Protein AF-A0A364MRF8-F1 (afdb_monomer_lite)

Secondary structure (DSSP, 8-state):
----------------------EEEEEEE-TTSBEEEEEE--TT---TTSSTT--GGGT--EESSSSSS--TT-BSS-GGGSS----TT-PPEEE-TT-EEEEEE--TTTTTSGGGGTT-TTPPGGG-EEEEEEESS--TT-BHHHHHT--TTS-STTSS-EEEEEEES--SS-B---SS--HHHHHHHHHS--PPTT-TT----B-EEEEEEPPTTPPTTSEEEEEEEEE--B---STTS-TT-B--EEEEEEEEEE-SS--TT--PPPPTT-----B--TTTTT---S---TTHHHHSTTSS---------------

Sequence (319 aa):
MRYQARATLLALTANWANAHSWVEQLTNIASNGSYVAGFGYPRGFVDKTAGSSFDQEANKWLLPPDADFIRKADLLCHPSQRVASQAGSFPRLQTSPDSVIAMRYAENGHVTLPGGGNGLVGKPEKGGTVFVFGTKQPLPNETLLNVLHWTSDGKGGNQGGRLLAAQNFDDDRCYQLRTDITALGEARRLQTPNPKPGQPGSEHELLCETNVRLPDDVTVGQTYTLYWVWQWPTAPQQEPGPVNGKDEYYTSCIDVDVVPDLPLDQSGPLLKDQDPMTRAVPDFESRTALTVDPLALSSQAGFGRPTETTSQPSAFTNP

Structure (mmCIF, N/CA/C/O backbone):
data_AF-A0A364MRF8-F1
#
_entry.id   AF-A0A364MRF8-F1
#
loop_
_atom_site.group_PDB
_atom_site.id
_atom_site.type_symbol
_atom_site.label_atom_id
_atom_site.label_alt_id
_atom_site.label_comp_id
_atom_site.label_asym_id
_atom_site.label_entity_id
_atom_site.label_seq_id
_atom_site.pdbx_PDB_ins_code
_atom_site.Cartn_x
_atom_site.Cartn_y
_atom_site.Cartn_z
_atom_site.occupancy
_atom_site.B_iso_or_equiv
_atom_site.auth_seq_id
_atom_site.auth_comp_id
_atom_site.auth_asym_id
_atom_site.auth_atom_id
_atom_site.pdbx_PDB_model_num
ATOM 1 N N . MET A 1 1 ? 64.952 0.397 7.670 1.00 36.19 1 MET A N 1
ATOM 2 C CA . MET A 1 1 ? 63.628 1.050 7.589 1.00 36.19 1 MET A CA 1
ATOM 3 C C . MET A 1 1 ? 62.919 0.526 6.350 1.00 36.19 1 MET A C 1
ATOM 5 O O . MET A 1 1 ? 63.388 0.787 5.252 1.00 36.19 1 MET A O 1
ATOM 9 N N . ARG A 1 2 ? 61.873 -0.290 6.502 1.00 34.03 2 ARG A N 1
ATOM 10 C CA . ARG A 1 2 ? 61.015 -0.726 5.391 1.00 34.03 2 ARG A CA 1
ATOM 11 C C . ARG A 1 2 ? 59.584 -0.392 5.792 1.00 34.03 2 ARG A C 1
ATOM 13 O O . ARG A 1 2 ? 59.024 -1.056 6.656 1.00 34.03 2 ARG A O 1
ATOM 20 N N . TYR A 1 3 ? 59.055 0.691 5.234 1.00 37.81 3 TYR A N 1
ATOM 21 C CA . TYR A 1 3 ? 57.670 1.099 5.429 1.00 37.81 3 TYR A CA 1
ATOM 22 C C . TYR A 1 3 ? 56.778 0.125 4.654 1.00 37.81 3 TYR A C 1
ATOM 24 O O . TYR A 1 3 ? 56.805 0.101 3.427 1.00 37.81 3 TYR A O 1
ATOM 32 N N . GLN A 1 4 ? 56.030 -0.717 5.366 1.00 39.91 4 GLN A N 1
ATOM 33 C CA . GLN A 1 4 ? 54.930 -1.466 4.769 1.00 39.91 4 GLN A CA 1
ATOM 34 C C . GLN A 1 4 ? 53.730 -0.525 4.660 1.00 39.91 4 GLN A C 1
ATOM 36 O O . GLN A 1 4 ? 53.110 -0.181 5.665 1.00 39.91 4 GLN A O 1
ATOM 41 N N . ALA A 1 5 ? 53.419 -0.094 3.439 1.00 43.88 5 ALA A N 1
ATOM 42 C CA . ALA A 1 5 ? 52.163 0.572 3.140 1.00 43.88 5 ALA A CA 1
ATOM 43 C C . ALA A 1 5 ? 51.028 -0.450 3.311 1.00 43.88 5 ALA A C 1
ATOM 45 O O . ALA A 1 5 ? 50.874 -1.368 2.506 1.00 43.88 5 ALA A O 1
ATOM 46 N N . ARG A 1 6 ? 50.259 -0.323 4.396 1.00 43.22 6 ARG A N 1
ATOM 47 C CA . ARG A 1 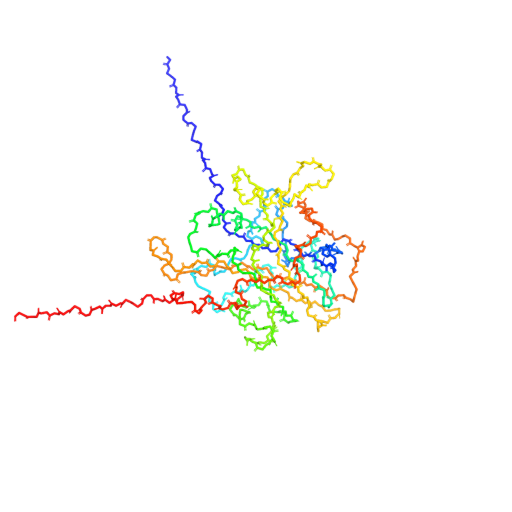6 ? 48.990 -1.035 4.550 1.00 43.22 6 ARG A CA 1
ATOM 48 C C . ARG A 1 6 ? 47.975 -0.351 3.640 1.00 43.22 6 ARG A C 1
ATOM 50 O O . ARG A 1 6 ? 47.500 0.734 3.956 1.00 43.22 6 ARG A O 1
ATOM 57 N N . ALA A 1 7 ? 47.685 -0.965 2.498 1.00 44.88 7 ALA A N 1
ATOM 58 C CA . ALA A 1 7 ? 46.542 -0.589 1.682 1.00 44.88 7 ALA A CA 1
ATOM 59 C C . ALA A 1 7 ? 45.269 -1.025 2.420 1.00 44.88 7 ALA A C 1
ATOM 61 O O . ALA A 1 7 ? 44.962 -2.214 2.501 1.00 44.88 7 ALA A O 1
ATOM 62 N N . THR A 1 8 ? 44.561 -0.068 3.014 1.00 45.09 8 THR A N 1
ATOM 63 C CA . THR A 1 8 ? 43.226 -0.293 3.567 1.00 45.09 8 THR A CA 1
ATOM 64 C C . THR A 1 8 ? 42.260 -0.397 2.392 1.00 45.09 8 THR A C 1
ATOM 66 O O . THR A 1 8 ? 41.965 0.601 1.739 1.00 45.09 8 THR A O 1
ATOM 69 N N . LEU A 1 9 ? 41.806 -1.612 2.084 1.00 41.69 9 LEU A N 1
ATOM 70 C CA . LEU A 1 9 ? 40.741 -1.841 1.114 1.00 41.69 9 LEU A CA 1
ATOM 71 C C . LEU A 1 9 ? 39.436 -1.314 1.729 1.00 41.69 9 LEU A C 1
ATOM 73 O O . LEU A 1 9 ? 38.822 -1.978 2.562 1.00 41.69 9 LEU A O 1
ATOM 77 N N . LEU A 1 10 ? 39.053 -0.088 1.373 1.00 39.34 10 LEU A N 1
ATOM 78 C CA . LEU A 1 10 ? 37.734 0.450 1.684 1.00 39.34 10 LEU A CA 1
ATOM 79 C C . LEU A 1 10 ? 36.726 -0.328 0.826 1.00 39.34 10 LEU A C 1
ATOM 81 O O . LEU A 1 10 ? 36.565 -0.054 -0.362 1.00 39.34 10 LEU A O 1
ATOM 85 N N . ALA A 1 11 ? 36.091 -1.347 1.404 1.00 36.66 11 ALA A N 1
ATOM 86 C CA . ALA A 1 11 ? 34.926 -1.969 0.798 1.00 36.66 11 ALA A CA 1
ATOM 87 C C . ALA A 1 11 ? 33.789 -0.940 0.835 1.00 36.66 11 ALA A C 1
ATOM 89 O O . ALA A 1 11 ? 33.128 -0.768 1.856 1.00 36.66 11 ALA A O 1
ATOM 90 N N . LEU A 1 12 ? 33.603 -0.213 -0.268 1.00 35.91 12 LEU A N 1
ATOM 91 C CA . LEU A 1 12 ? 32.383 0.539 -0.534 1.00 35.91 12 LEU A CA 1
ATOM 92 C C . LEU A 1 12 ? 31.256 -0.486 -0.676 1.00 35.91 12 LEU A C 1
ATOM 94 O O . LEU A 1 12 ? 30.981 -0.983 -1.767 1.00 35.91 12 LEU A O 1
ATOM 98 N N . THR A 1 13 ? 30.620 -0.844 0.435 1.00 33.97 13 THR A N 1
ATOM 99 C CA . THR A 1 13 ? 29.289 -1.438 0.391 1.00 33.97 13 THR A CA 1
ATOM 100 C C . THR A 1 13 ? 28.367 -0.330 -0.096 1.00 33.97 13 THR A C 1
ATOM 102 O O . THR A 1 13 ? 27.866 0.467 0.697 1.00 33.97 13 THR A O 1
ATOM 105 N N . ALA A 1 14 ? 28.200 -0.210 -1.414 1.00 36.19 14 ALA A N 1
ATOM 106 C CA . ALA A 1 14 ? 27.034 0.476 -1.937 1.00 36.19 14 ALA A CA 1
ATOM 107 C C . ALA A 1 14 ? 25.835 -0.185 -1.248 1.00 36.19 14 ALA A C 1
ATOM 109 O O . ALA A 1 14 ? 25.694 -1.404 -1.298 1.00 36.19 14 ALA A O 1
ATOM 110 N N . ASN A 1 15 ? 25.033 0.579 -0.513 1.00 34.84 15 ASN A N 1
ATOM 111 C CA . ASN A 1 15 ? 23.723 0.106 -0.094 1.00 34.84 15 ASN A CA 1
ATOM 112 C C . ASN A 1 15 ? 22.878 0.091 -1.363 1.00 34.84 15 ASN A C 1
ATOM 114 O O . ASN A 1 15 ? 22.212 1.070 -1.691 1.00 34.84 15 ASN A O 1
ATOM 118 N N . TRP A 1 16 ? 23.010 -0.996 -2.124 1.00 38.97 16 TRP A N 1
ATOM 119 C CA . TRP A 1 16 ? 22.172 -1.286 -3.274 1.00 38.97 16 TRP A CA 1
ATOM 120 C C . TRP A 1 16 ? 20.737 -1.234 -2.765 1.00 38.97 16 TRP A C 1
ATOM 122 O O . TRP A 1 16 ? 20.380 -1.993 -1.860 1.00 38.97 16 TRP A O 1
ATOM 132 N N . ALA A 1 17 ? 19.933 -0.311 -3.290 1.00 43.94 17 ALA A N 1
ATOM 133 C CA . ALA A 1 17 ? 18.507 -0.323 -3.027 1.00 43.94 17 ALA A CA 1
ATOM 134 C C . ALA A 1 17 ? 17.974 -1.631 -3.622 1.00 43.94 17 ALA A C 1
ATOM 136 O O . ALA A 1 17 ? 17.805 -1.756 -4.834 1.00 43.94 17 ALA A O 1
ATOM 137 N N . ASN A 1 18 ? 17.819 -2.658 -2.786 1.00 57.34 18 ASN A N 1
ATOM 138 C CA . ASN A 1 18 ? 17.043 -3.826 -3.152 1.00 57.34 18 ASN A CA 1
ATOM 139 C C . ASN A 1 18 ? 15.610 -3.310 -3.223 1.00 57.34 18 ASN A C 1
ATOM 141 O O . ASN A 1 18 ? 15.109 -2.807 -2.225 1.00 57.34 18 ASN A O 1
ATOM 145 N N . ALA A 1 19 ? 14.987 -3.322 -4.392 1.00 66.44 19 ALA A N 1
ATOM 146 C CA . ALA A 1 19 ? 13.625 -2.844 -4.517 1.00 66.44 19 ALA A CA 1
ATOM 147 C C . ALA A 1 19 ? 12.704 -3.668 -3.609 1.00 66.44 19 ALA A C 1
ATOM 149 O O . ALA A 1 19 ? 12.682 -4.893 -3.715 1.00 66.44 19 ALA A O 1
ATOM 150 N N . HIS A 1 20 ? 11.984 -3.036 -2.684 1.00 87.31 20 HIS A N 1
ATOM 151 C CA . HIS A 1 20 ? 10.918 -3.692 -1.931 1.00 87.31 20 HIS A CA 1
ATOM 152 C C . HIS A 1 20 ? 10.018 -2.676 -1.257 1.00 87.31 20 HIS A C 1
ATOM 154 O O . HIS A 1 20 ? 10.472 -1.613 -0.854 1.00 87.31 20 HIS A O 1
ATOM 160 N N . SER A 1 21 ? 8.753 -3.021 -1.073 1.00 94.12 21 SER A N 1
ATOM 161 C CA . SER A 1 21 ? 7.871 -2.299 -0.167 1.00 94.12 21 SER A CA 1
ATOM 162 C C . SER A 1 21 ? 6.771 -3.233 0.330 1.00 94.12 21 SER A C 1
ATOM 164 O O . SER A 1 21 ? 6.541 -4.305 -0.233 1.00 94.12 21 SER A O 1
ATOM 166 N N . TRP A 1 22 ? 6.135 -2.838 1.421 1.00 96.62 22 TRP A N 1
ATOM 167 C CA . TRP A 1 22 ? 4.996 -3.495 2.051 1.00 96.62 22 TRP A CA 1
ATOM 168 C C . TRP A 1 22 ? 4.250 -2.449 2.876 1.00 96.62 22 TRP A C 1
ATOM 170 O O . TRP A 1 22 ? 4.801 -1.398 3.208 1.00 96.62 22 TRP A O 1
ATOM 180 N N . VAL A 1 23 ? 3.007 -2.747 3.247 1.00 97.94 23 VAL A N 1
ATOM 181 C CA . VAL A 1 23 ? 2.248 -1.887 4.159 1.00 97.94 23 VAL A CA 1
ATOM 182 C C . VAL A 1 23 ? 2.864 -1.966 5.554 1.00 97.94 23 VAL A C 1
ATOM 184 O O . VAL A 1 23 ? 2.884 -3.023 6.173 1.00 97.94 23 VAL A O 1
ATOM 187 N N . GLU A 1 24 ? 3.364 -0.844 6.059 1.00 96.06 24 GLU A N 1
ATOM 188 C CA . GLU A 1 24 ? 3.932 -0.727 7.406 1.00 96.06 24 GLU A CA 1
ATOM 189 C C . GLU A 1 24 ? 2.822 -0.575 8.451 1.00 96.06 24 GLU A C 1
ATOM 191 O O . GLU A 1 24 ? 2.960 -1.019 9.587 1.00 96.06 24 GLU A O 1
ATOM 196 N N . GLN A 1 25 ? 1.720 0.086 8.078 1.00 95.62 25 GLN A N 1
ATOM 197 C CA . GLN A 1 25 ? 0.646 0.454 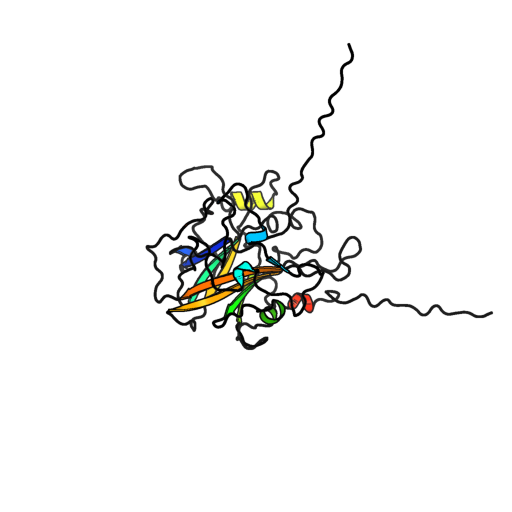8.995 1.00 95.62 25 GLN A CA 1
ATOM 198 C C . GLN A 1 25 ? -0.624 0.875 8.243 1.00 95.62 25 GLN A C 1
ATOM 200 O O . GLN A 1 25 ? -0.562 1.359 7.113 1.00 95.62 25 GLN A O 1
ATOM 205 N N . LEU A 1 26 ? -1.777 0.757 8.898 1.00 97.75 26 LEU A N 1
ATOM 206 C CA . LEU A 1 26 ? -3.059 1.298 8.462 1.00 97.75 26 LEU A CA 1
ATOM 207 C C . LEU A 1 26 ? -3.621 2.289 9.485 1.00 97.75 26 LEU A C 1
ATOM 209 O O . LEU A 1 26 ? -3.451 2.099 10.690 1.00 97.75 26 LEU A O 1
ATOM 213 N N . THR A 1 27 ? -4.343 3.307 9.020 1.00 97.19 27 THR A N 1
ATOM 214 C CA . THR A 1 27 ? -5.076 4.257 9.876 1.00 97.19 27 THR A CA 1
ATOM 215 C C . THR A 1 27 ? -6.345 4.761 9.193 1.00 97.19 27 THR A C 1
ATOM 217 O O . THR A 1 27 ? -6.402 4.816 7.966 1.00 97.19 27 THR A O 1
ATOM 220 N N . ASN A 1 28 ? -7.369 5.122 9.971 1.00 97.75 28 ASN A N 1
ATOM 221 C CA . ASN A 1 28 ? -8.578 5.745 9.428 1.00 97.75 28 ASN A CA 1
ATOM 222 C C . ASN A 1 28 ? -8.332 7.234 9.159 1.00 97.75 28 ASN A C 1
ATOM 224 O O . ASN A 1 28 ? -7.610 7.897 9.905 1.00 97.75 28 ASN A O 1
ATOM 228 N N . ILE A 1 29 ? -8.984 7.768 8.130 1.00 97.88 29 ILE A N 1
ATOM 229 C CA . ILE A 1 29 ? -8.919 9.174 7.737 1.00 97.88 29 ILE A CA 1
ATOM 230 C C . ILE A 1 29 ? -10.282 9.815 8.006 1.00 97.88 29 ILE A C 1
ATOM 232 O O . ILE A 1 29 ? -11.305 9.385 7.473 1.00 97.88 29 ILE A O 1
ATOM 236 N N . ALA A 1 30 ? -10.304 10.853 8.837 1.00 96.94 30 ALA A N 1
ATOM 237 C CA . ALA A 1 30 ? -11.491 11.674 9.038 1.00 96.94 30 ALA A CA 1
ATOM 238 C C . ALA A 1 30 ? -11.754 12.572 7.817 1.00 96.94 30 ALA A C 1
ATOM 240 O O . ALA A 1 30 ? -10.853 12.867 7.036 1.00 96.94 30 ALA A O 1
ATOM 241 N N . SER A 1 31 ? -12.971 13.104 7.693 1.00 95.56 31 SER A N 1
ATOM 242 C CA . SER A 1 31 ? -13.363 13.983 6.575 1.00 95.56 31 SER A CA 1
ATOM 243 C C . SER A 1 31 ? -12.498 15.242 6.418 1.00 95.56 31 SER A C 1
ATOM 245 O O . SER A 1 31 ? -12.427 15.821 5.341 1.00 95.56 31 SER A O 1
ATOM 247 N N . ASN A 1 32 ? -11.814 15.673 7.480 1.00 95.94 32 ASN A N 1
ATOM 248 C CA . ASN A 1 32 ? -10.881 16.801 7.453 1.00 95.94 32 ASN A CA 1
ATOM 249 C C . ASN A 1 32 ? -9.434 16.402 7.092 1.00 95.94 32 ASN A C 1
ATOM 251 O O . ASN A 1 32 ? -8.531 17.234 7.228 1.00 95.94 32 ASN A O 1
ATOM 255 N N . GLY A 1 33 ? -9.203 15.143 6.708 1.00 97.44 33 GLY A N 1
ATOM 256 C CA . GLY A 1 33 ? -7.904 14.574 6.353 1.00 97.44 33 GLY A CA 1
ATOM 257 C C . GLY A 1 33 ? -7.028 14.156 7.537 1.00 97.44 33 GLY A C 1
ATOM 258 O O . GLY A 1 33 ? -5.905 13.715 7.316 1.00 97.44 33 GLY A O 1
ATOM 259 N N . SER A 1 34 ? -7.472 14.301 8.789 1.00 97.06 34 SER A N 1
ATOM 260 C CA . SER A 1 34 ? -6.700 13.836 9.949 1.00 97.06 34 SER A CA 1
ATOM 261 C C . SER A 1 34 ? -6.732 12.315 10.081 1.00 97.06 34 SER A C 1
ATOM 263 O O . SER A 1 34 ? -7.782 11.700 9.899 1.00 97.06 34 SER A O 1
ATOM 265 N N . TYR A 1 35 ? -5.609 11.724 10.482 1.00 96.00 35 TYR A N 1
ATOM 266 C CA . TYR A 1 35 ? -5.579 10.345 10.960 1.00 96.00 35 TYR A CA 1
ATOM 267 C C . TYR A 1 35 ? -6.251 10.245 12.325 1.00 96.00 35 TYR A C 1
ATOM 269 O O . TYR A 1 35 ? -6.035 11.096 13.192 1.00 96.00 35 TYR A O 1
ATOM 277 N N . VAL A 1 36 ? -7.080 9.221 12.509 1.00 94.88 36 VAL A N 1
ATOM 278 C CA . VAL A 1 36 ? -7.905 9.052 13.711 1.00 94.88 36 VAL A CA 1
ATOM 279 C C . VAL A 1 36 ? -7.973 7.596 14.170 1.00 94.88 36 VAL A C 1
ATOM 281 O O . VAL A 1 36 ? -7.779 6.670 13.380 1.00 94.88 36 VAL A O 1
ATOM 284 N N . ALA A 1 37 ? -8.325 7.420 15.449 1.00 92.56 37 ALA A N 1
ATOM 285 C CA . ALA A 1 37 ? -8.382 6.136 16.148 1.00 92.56 37 ALA A CA 1
ATOM 286 C C . ALA A 1 37 ? -7.024 5.402 16.187 1.00 92.56 37 ALA A C 1
ATOM 288 O O . ALA A 1 37 ? -5.964 5.982 15.939 1.00 92.56 37 ALA A O 1
ATOM 289 N N . GLY A 1 38 ? -7.054 4.123 16.566 1.00 92.50 38 GLY A N 1
ATOM 290 C CA . GLY A 1 38 ? -5.869 3.276 16.628 1.00 92.50 38 GLY A CA 1
ATOM 291 C C . GLY A 1 38 ? -5.342 2.877 15.249 1.00 92.50 38 GLY A C 1
ATOM 292 O O . GLY A 1 38 ? -6.071 2.857 14.258 1.00 92.50 38 GLY A O 1
ATOM 293 N N . PHE A 1 39 ? -4.063 2.513 15.204 1.00 95.19 39 PHE A N 1
ATOM 294 C CA . PHE A 1 39 ? -3.426 1.950 14.019 1.00 95.19 39 PHE A CA 1
ATOM 295 C C . PHE A 1 39 ? -3.675 0.445 13.900 1.00 95.19 39 PHE A C 1
ATOM 297 O O . PHE A 1 39 ? -3.817 -0.249 14.908 1.00 95.19 39 PHE A O 1
ATOM 304 N N . GLY A 1 40 ? -3.673 -0.056 12.667 1.00 96.19 40 GLY A N 1
ATOM 305 C CA . GLY A 1 40 ? -3.675 -1.485 12.365 1.00 96.19 40 GLY A CA 1
ATOM 306 C C . GLY A 1 40 ? -2.482 -1.903 11.518 1.00 96.19 40 GLY A C 1
ATOM 307 O O . GLY A 1 40 ? -1.767 -1.059 10.982 1.00 96.19 40 GLY A O 1
ATOM 308 N N . TYR A 1 41 ? -2.283 -3.212 11.387 1.00 97.25 41 TYR A N 1
ATOM 309 C CA . TYR A 1 41 ? -1.105 -3.788 10.739 1.00 97.25 41 TYR A CA 1
ATOM 310 C C . TYR A 1 41 ? -1.467 -5.004 9.873 1.00 97.25 41 TYR A C 1
ATOM 312 O O . TYR A 1 41 ? -2.479 -5.670 10.139 1.00 97.25 41 TYR A O 1
ATOM 320 N N . PRO A 1 42 ? -0.666 -5.323 8.836 1.00 97.62 42 PRO A N 1
ATOM 321 C CA . PRO A 1 42 ? -0.837 -6.556 8.075 1.00 97.62 42 PRO A CA 1
ATOM 322 C C . PRO A 1 42 ? -0.742 -7.807 8.944 1.00 97.62 42 PRO A C 1
ATOM 324 O O . PRO A 1 42 ? -0.173 -7.796 10.035 1.00 97.62 42 PRO A O 1
ATOM 327 N N . ARG A 1 43 ? -1.254 -8.924 8.419 1.00 97.56 43 ARG A N 1
ATOM 328 C CA . ARG A 1 43 ? -1.090 -10.233 9.061 1.00 97.56 43 ARG A CA 1
ATOM 329 C C . ARG A 1 43 ? 0.397 -10.507 9.300 1.00 97.56 43 ARG A C 1
ATOM 331 O O . ARG A 1 43 ? 1.235 -10.148 8.475 1.00 97.56 43 ARG A O 1
ATOM 338 N N . GLY A 1 44 ? 0.723 -11.161 10.411 1.00 94.75 44 GLY A N 1
ATOM 339 C CA . GLY A 1 44 ? 2.094 -11.600 10.684 1.00 94.75 44 GLY A CA 1
ATOM 340 C C . GLY A 1 44 ? 3.164 -10.493 10.688 1.00 94.75 44 GLY A C 1
ATOM 341 O O . GLY A 1 44 ? 4.331 -10.826 10.505 1.00 94.75 44 GLY A O 1
ATOM 342 N N . PHE A 1 45 ? 2.789 -9.216 10.845 1.00 94.75 45 PHE A N 1
ATOM 343 C CA . PHE A 1 45 ? 3.696 -8.075 10.689 1.00 94.75 45 PHE A CA 1
ATOM 344 C C . PHE A 1 45 ? 4.874 -8.089 11.673 1.00 94.75 45 PHE A C 1
ATOM 346 O O . PHE A 1 45 ? 4.719 -8.393 12.859 1.00 94.75 45 PHE A O 1
ATOM 353 N N . VAL A 1 46 ? 6.050 -7.692 11.184 1.00 92.44 46 VAL A N 1
ATOM 354 C CA . VAL A 1 46 ? 7.265 -7.523 11.986 1.00 92.44 46 VAL A CA 1
ATOM 355 C C . VAL A 1 46 ? 7.770 -6.087 11.860 1.00 92.44 46 VAL A C 1
ATOM 357 O O . VAL A 1 46 ? 8.120 -5.644 10.772 1.00 92.44 46 VAL A O 1
ATOM 360 N N . ASP A 1 47 ? 7.859 -5.354 12.971 1.00 90.06 47 ASP A N 1
ATOM 361 C CA . ASP A 1 47 ? 8.398 -3.987 12.965 1.00 90.06 47 ASP A CA 1
ATOM 362 C C . ASP A 1 47 ? 9.903 -3.992 12.654 1.00 90.06 47 ASP A C 1
ATOM 364 O O . ASP A 1 47 ? 10.716 -4.556 13.398 1.00 90.06 47 ASP A O 1
ATOM 368 N N . LYS A 1 48 ? 10.272 -3.296 11.572 1.00 84.19 48 LYS A N 1
ATOM 369 C CA . LYS A 1 48 ? 11.651 -3.155 11.088 1.00 84.19 48 LYS A CA 1
ATOM 370 C C . LYS A 1 48 ? 12.623 -2.567 12.106 1.00 84.19 48 LYS A C 1
ATOM 372 O O . LYS A 1 48 ? 13.831 -2.762 12.008 1.00 84.19 48 LYS A O 1
ATOM 377 N N . THR A 1 49 ? 12.106 -1.840 13.088 1.00 75.19 49 THR A N 1
ATOM 378 C CA . THR A 1 49 ? 12.898 -1.128 14.092 1.00 75.19 49 THR A CA 1
ATOM 379 C C . THR A 1 49 ? 12.931 -1.836 15.446 1.00 75.19 49 THR A C 1
ATOM 381 O O . THR A 1 49 ? 13.714 -1.450 16.327 1.00 75.19 49 THR A O 1
ATOM 384 N N . ALA A 1 50 ? 12.153 -2.911 15.620 1.00 67.88 50 ALA A N 1
ATOM 385 C CA . ALA A 1 50 ? 12.035 -3.633 16.886 1.00 67.88 50 ALA A CA 1
ATOM 386 C C . ALA A 1 50 ? 13.337 -4.332 17.331 1.00 67.88 50 ALA A C 1
ATOM 388 O O . ALA A 1 50 ? 13.508 -4.578 18.525 1.00 67.88 50 ALA A O 1
ATOM 389 N N . GLY A 1 51 ? 14.300 -4.573 16.431 1.00 65.50 51 GLY A N 1
ATOM 390 C CA . GLY A 1 51 ? 15.594 -5.179 16.769 1.00 65.50 51 GLY A CA 1
ATOM 391 C C . GLY A 1 51 ? 16.709 -4.864 15.769 1.00 65.50 51 GLY A C 1
ATOM 392 O O . GLY A 1 51 ? 16.457 -4.427 14.654 1.00 65.50 51 GLY A O 1
ATOM 393 N N . SER A 1 52 ? 17.963 -5.115 16.158 1.00 64.81 52 SER A N 1
ATOM 394 C CA . SER A 1 52 ? 19.158 -4.904 15.318 1.00 64.81 52 SER A CA 1
ATOM 395 C C . SER A 1 52 ? 19.360 -5.969 14.228 1.00 64.81 52 SER A C 1
ATOM 397 O O . SER A 1 52 ? 20.385 -5.971 13.556 1.00 64.81 52 SER A O 1
ATOM 399 N N . SER A 1 53 ? 18.425 -6.909 14.099 1.00 70.06 53 SER A N 1
ATOM 400 C CA . SER A 1 53 ? 18.500 -8.089 13.231 1.00 70.06 53 SER A CA 1
ATOM 401 C C . SER A 1 53 ? 17.214 -8.280 12.424 1.00 70.06 53 SER A C 1
ATOM 403 O O . SER A 1 53 ? 16.807 -9.416 12.189 1.00 70.06 53 SER A O 1
ATOM 405 N N . PHE A 1 54 ? 16.522 -7.188 12.086 1.00 82.69 54 PHE A N 1
ATOM 406 C CA . PHE A 1 54 ? 15.336 -7.266 11.241 1.00 82.69 54 PHE A CA 1
ATOM 407 C C . PHE A 1 54 ? 15.684 -7.891 9.888 1.00 82.69 54 PHE A C 1
ATOM 409 O O . PHE A 1 54 ? 16.604 -7.440 9.204 1.00 82.69 54 PHE A O 1
ATOM 416 N N . ASP A 1 55 ? 14.925 -8.918 9.523 1.00 87.56 55 ASP A N 1
ATOM 417 C CA . ASP A 1 55 ? 14.961 -9.537 8.208 1.00 87.56 55 ASP A CA 1
ATOM 418 C C . ASP A 1 55 ? 13.795 -8.989 7.380 1.00 87.56 55 ASP A C 1
ATOM 420 O O . ASP A 1 55 ? 12.631 -9.179 7.732 1.00 87.56 55 ASP A O 1
ATOM 424 N N . GLN A 1 56 ? 14.109 -8.305 6.279 1.00 88.75 56 GLN A N 1
ATOM 425 C CA . GLN A 1 56 ? 13.104 -7.723 5.386 1.00 88.75 56 GLN A CA 1
ATOM 426 C C . GLN A 1 56 ? 12.191 -8.792 4.779 1.00 88.75 56 GLN A C 1
ATOM 428 O O . GLN A 1 56 ? 11.029 -8.501 4.494 1.00 88.75 56 GLN A O 1
ATOM 433 N N . GLU A 1 57 ? 12.677 -10.030 4.629 1.00 91.75 57 GLU A N 1
ATOM 434 C CA . GLU A 1 57 ? 11.873 -11.160 4.147 1.00 91.75 57 GLU A CA 1
ATOM 435 C C . GLU A 1 57 ? 10.709 -11.497 5.090 1.00 91.75 57 GLU A C 1
ATOM 437 O O . GLU A 1 57 ? 9.777 -12.181 4.688 1.00 91.75 57 GLU A O 1
ATOM 442 N N . ALA A 1 58 ? 10.708 -10.998 6.332 1.00 91.69 58 ALA A N 1
ATOM 443 C CA . ALA A 1 58 ? 9.587 -11.191 7.245 1.00 91.69 58 ALA A CA 1
ATOM 444 C C . ALA A 1 58 ? 8.294 -10.500 6.768 1.00 91.69 58 ALA A C 1
ATOM 446 O O . ALA A 1 58 ? 7.201 -10.988 7.063 1.00 91.69 58 ALA A O 1
ATOM 447 N N . ASN A 1 59 ? 8.420 -9.386 6.035 1.00 94.00 59 ASN A N 1
ATOM 448 C CA . ASN A 1 59 ? 7.288 -8.615 5.509 1.00 94.00 59 ASN A CA 1
ATOM 449 C C . ASN A 1 59 ? 7.247 -8.581 3.975 1.00 94.00 59 ASN A C 1
ATOM 451 O O . ASN A 1 59 ? 6.167 -8.459 3.394 1.00 94.00 59 ASN A O 1
ATOM 455 N N . LYS A 1 60 ? 8.406 -8.648 3.311 1.00 95.06 60 LYS A N 1
ATOM 456 C CA . LYS A 1 60 ? 8.509 -8.574 1.854 1.00 95.06 60 LYS A CA 1
ATOM 457 C C . LYS A 1 60 ? 7.911 -9.822 1.212 1.00 95.06 60 LYS A C 1
ATOM 459 O O . LYS A 1 60 ? 8.300 -10.943 1.516 1.00 95.06 60 LYS A O 1
ATOM 464 N N . TRP A 1 61 ? 7.039 -9.618 0.230 1.00 97.00 61 TRP A N 1
ATOM 465 C CA . TRP A 1 61 ? 6.596 -10.682 -0.664 1.00 97.00 61 TRP A CA 1
ATOM 466 C C . TRP A 1 61 ? 6.695 -10.219 -2.105 1.00 97.00 61 TRP A C 1
ATOM 468 O O . TRP A 1 61 ? 5.894 -9.396 -2.533 1.00 97.00 61 TRP A O 1
ATOM 478 N N . LEU A 1 62 ? 7.706 -10.723 -2.812 1.00 96.50 62 LEU A N 1
ATOM 479 C CA . LEU A 1 62 ? 7.987 -10.417 -4.211 1.00 96.50 62 LEU A CA 1
ATOM 480 C C . LEU A 1 62 ? 7.400 -11.504 -5.115 1.00 96.50 62 LEU A C 1
ATOM 482 O O . LEU A 1 62 ? 7.651 -12.693 -4.906 1.00 96.50 62 LEU A O 1
ATOM 486 N N . LEU A 1 63 ? 6.660 -11.088 -6.139 1.00 96.44 63 LEU A N 1
ATOM 487 C CA . LEU A 1 63 ? 6.085 -11.960 -7.156 1.00 96.44 63 LEU A CA 1
ATOM 488 C C . LEU A 1 63 ? 6.433 -11.471 -8.575 1.00 96.44 63 LEU A C 1
ATOM 490 O O . LEU A 1 63 ? 6.437 -10.264 -8.812 1.00 96.44 63 LEU A O 1
ATOM 494 N N . PRO A 1 64 ? 6.641 -12.384 -9.537 1.00 95.12 64 PRO A N 1
ATOM 495 C CA . PRO A 1 64 ? 6.882 -13.816 -9.328 1.00 95.12 64 PRO A CA 1
ATOM 496 C C . PRO A 1 64 ? 8.229 -14.062 -8.602 1.00 95.12 64 PRO A C 1
ATOM 498 O O . PRO A 1 64 ? 9.154 -13.263 -8.738 1.00 95.12 64 PRO A O 1
ATOM 501 N N . PRO A 1 65 ? 8.374 -15.156 -7.832 1.00 90.69 65 PRO A N 1
ATOM 502 C CA . PRO A 1 65 ? 9.570 -15.382 -7.011 1.00 90.69 65 PRO A CA 1
ATOM 503 C C . PRO A 1 65 ? 10.817 -15.770 -7.824 1.00 90.69 65 PRO A C 1
ATOM 505 O O . PRO A 1 65 ? 11.939 -15.500 -7.401 1.00 90.69 65 PRO A O 1
ATOM 508 N N . ASP A 1 66 ? 10.634 -16.431 -8.968 1.00 88.50 66 ASP A N 1
ATOM 509 C CA . ASP A 1 66 ? 11.708 -17.080 -9.731 1.00 88.50 66 ASP A CA 1
ATOM 510 C C . ASP A 1 66 ? 11.482 -17.055 -11.256 1.00 88.50 66 ASP A C 1
ATOM 512 O O . ASP A 1 66 ? 12.016 -17.891 -11.984 1.00 88.50 66 ASP A O 1
ATOM 516 N N . ALA A 1 67 ? 10.681 -16.111 -11.753 1.00 90.19 67 ALA A N 1
ATOM 517 C CA . ALA A 1 67 ? 10.362 -15.976 -13.174 1.00 90.19 67 ALA A CA 1
ATOM 518 C C . ALA A 1 67 ? 10.309 -14.502 -13.603 1.00 90.19 67 ALA A C 1
ATOM 520 O O . ALA A 1 67 ? 10.368 -13.600 -12.770 1.00 90.19 67 ALA A O 1
ATOM 521 N N . ASP A 1 68 ? 10.172 -14.258 -14.906 1.00 91.19 68 ASP A N 1
ATOM 522 C CA . ASP A 1 68 ? 9.930 -12.908 -15.430 1.00 91.19 68 ASP A CA 1
ATOM 523 C C . ASP A 1 68 ? 8.445 -12.540 -15.437 1.00 91.19 68 ASP A C 1
ATOM 525 O O . ASP A 1 68 ? 8.118 -11.363 -15.458 1.00 91.19 68 ASP A O 1
ATOM 529 N N . PHE A 1 69 ? 7.536 -13.518 -15.421 1.00 93.31 69 PHE A N 1
ATOM 530 C CA . PHE A 1 69 ? 6.094 -13.275 -15.501 1.00 93.31 69 PHE A CA 1
ATOM 531 C C . PHE A 1 69 ? 5.332 -14.104 -14.479 1.00 93.31 69 PHE A C 1
ATOM 533 O O . PHE A 1 69 ? 5.727 -15.233 -14.162 1.00 93.31 69 PHE A O 1
ATOM 540 N N . ILE A 1 70 ? 4.227 -13.550 -13.984 1.00 94.31 70 ILE A N 1
ATOM 541 C CA . ILE A 1 70 ? 3.367 -14.235 -13.019 1.00 94.31 70 ILE A CA 1
ATOM 542 C C . ILE A 1 70 ? 2.759 -15.509 -13.617 1.00 94.31 70 ILE A C 1
ATOM 544 O O . ILE A 1 70 ? 2.369 -15.584 -14.784 1.00 94.31 70 ILE A O 1
ATOM 548 N N . ARG A 1 71 ? 2.635 -16.536 -12.783 1.00 94.75 71 ARG A N 1
ATOM 549 C CA . ARG A 1 71 ? 2.035 -17.831 -13.107 1.00 94.75 71 ARG A CA 1
ATOM 550 C C . ARG A 1 71 ? 0.735 -18.003 -12.339 1.00 94.75 71 ARG A C 1
ATOM 552 O O . ARG A 1 71 ? 0.534 -17.449 -11.263 1.00 94.75 71 ARG A O 1
ATOM 559 N N . LYS A 1 72 ? -0.125 -18.894 -12.836 1.00 94.88 72 LYS A N 1
ATOM 560 C CA . LYS A 1 72 ? -1.404 -19.232 -12.183 1.00 94.88 72 LYS A CA 1
ATOM 561 C C . LYS A 1 72 ? -1.257 -19.706 -10.732 1.00 94.88 72 LYS A C 1
ATOM 563 O O . LYS A 1 72 ? -2.202 -19.580 -9.969 1.00 94.88 72 LYS A O 1
ATOM 568 N N . ALA A 1 73 ? -0.113 -20.291 -10.377 1.00 96.12 73 ALA A N 1
ATOM 569 C CA . ALA A 1 73 ? 0.146 -20.842 -9.049 1.00 96.12 73 ALA A CA 1
ATOM 570 C C . ALA A 1 73 ? 0.827 -19.850 -8.091 1.00 96.12 73 ALA A C 1
ATOM 572 O O . ALA A 1 73 ? 1.031 -20.193 -6.926 1.00 96.12 73 ALA A O 1
ATOM 573 N N . ASP A 1 74 ? 1.195 -18.653 -8.558 1.00 97.56 74 ASP A N 1
ATOM 574 C CA . ASP A 1 74 ? 1.860 -17.668 -7.712 1.00 97.56 74 ASP A CA 1
ATOM 575 C C . ASP A 1 74 ? 0.856 -17.130 -6.678 1.00 97.56 74 ASP A C 1
ATOM 577 O O . ASP A 1 74 ? -0.140 -16.468 -6.997 1.00 97.56 74 ASP A O 1
ATOM 581 N N . LEU A 1 75 ? 1.099 -17.498 -5.419 1.00 98.25 75 LEU A N 1
ATOM 582 C CA . LEU A 1 75 ? 0.219 -17.192 -4.298 1.00 98.25 75 LEU A CA 1
ATOM 583 C C . LEU A 1 75 ? 0.314 -15.716 -3.931 1.00 98.25 75 LEU A C 1
ATOM 585 O O . LEU A 1 75 ? 1.410 -15.174 -3.789 1.00 98.25 75 LEU A O 1
ATOM 589 N N . LEU A 1 76 ? -0.848 -15.103 -3.719 1.00 98.31 76 LEU A N 1
ATOM 590 C CA . LEU A 1 76 ? -0.972 -13.685 -3.418 1.00 98.31 76 LEU A CA 1
ATOM 591 C C . LEU A 1 76 ? -0.282 -13.331 -2.104 1.00 98.31 76 LEU A C 1
ATOM 593 O O . LEU A 1 76 ? 0.521 -12.416 -2.067 1.00 98.31 76 LEU A O 1
ATOM 597 N N . CYS A 1 77 ? -0.597 -14.052 -1.028 1.00 98.38 77 CYS A N 1
ATOM 598 C CA . CYS A 1 77 ? -0.115 -13.702 0.301 1.00 98.38 77 CYS A CA 1
ATOM 599 C C . CYS A 1 77 ? 1.230 -14.357 0.624 1.00 98.38 77 CYS A C 1
ATOM 601 O O . CYS A 1 77 ? 1.426 -15.566 0.409 1.00 98.38 77 CYS A O 1
ATOM 603 N N . HIS A 1 78 ? 2.091 -13.574 1.282 1.00 97.38 78 HIS A N 1
ATOM 604 C CA . HIS A 1 78 ? 3.274 -14.063 1.984 1.00 97.38 78 HIS A CA 1
ATOM 605 C C . HIS A 1 78 ? 2.933 -15.307 2.831 1.00 97.38 78 HIS A C 1
ATOM 607 O O . HIS A 1 78 ? 1.848 -15.346 3.418 1.00 97.38 78 HIS A O 1
ATOM 613 N N . PRO A 1 79 ? 3.812 -16.324 2.951 1.00 96.38 79 PRO A N 1
ATOM 614 C CA . PRO A 1 79 ? 3.561 -17.521 3.754 1.00 96.38 79 PRO A CA 1
ATOM 615 C C . PRO A 1 79 ? 3.028 -17.245 5.167 1.00 96.38 79 PRO A C 1
ATOM 617 O O . PRO A 1 79 ? 2.084 -17.910 5.591 1.00 96.38 79 PRO A O 1
ATOM 620 N N . SER A 1 80 ? 3.558 -16.232 5.863 1.00 94.75 80 SER A N 1
ATOM 621 C CA . SER A 1 80 ? 3.087 -15.818 7.200 1.00 94.75 80 SER A CA 1
ATOM 622 C C . SER A 1 80 ? 1.732 -15.089 7.200 1.0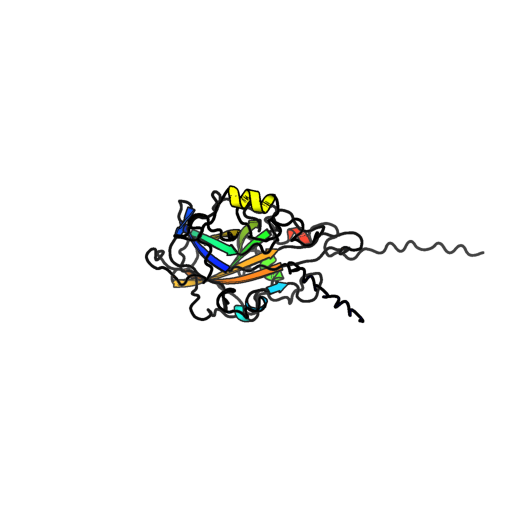0 94.75 80 SER A C 1
ATOM 624 O O . SER A 1 80 ? 1.137 -14.912 8.258 1.00 94.75 80 SER A O 1
ATOM 626 N N . GLN A 1 81 ? 1.219 -14.694 6.031 1.00 97.31 81 GLN A N 1
ATOM 627 C CA . GLN A 1 81 ? 0.002 -13.894 5.851 1.00 97.31 81 GLN A CA 1
ATOM 628 C C . GLN A 1 81 ? -1.168 -14.671 5.224 1.00 97.31 81 GLN A C 1
ATOM 630 O O . GLN A 1 81 ? -2.246 -14.114 5.001 1.00 97.31 81 GLN A O 1
ATOM 635 N N . ARG A 1 82 ? -0.995 -15.963 4.924 1.00 95.88 82 ARG A N 1
ATOM 636 C CA . ARG A 1 82 ? -2.049 -16.803 4.319 1.00 95.88 82 ARG A CA 1
ATOM 637 C C . ARG A 1 82 ? -3.194 -17.113 5.278 1.00 95.88 82 ARG A C 1
ATOM 639 O O . ARG A 1 82 ? -4.310 -17.375 4.847 1.00 95.88 82 ARG A O 1
ATOM 646 N N . VAL A 1 83 ? -2.927 -17.067 6.578 1.00 91.38 83 VAL A N 1
ATOM 647 C CA . VAL A 1 83 ? -3.923 -17.277 7.630 1.00 91.38 83 VAL A CA 1
ATOM 648 C C . VAL A 1 83 ? -4.150 -15.956 8.355 1.00 91.38 83 VAL A C 1
ATOM 650 O O . VAL A 1 83 ? -3.209 -15.189 8.551 1.00 91.38 83 VAL A O 1
ATOM 653 N N . ALA A 1 84 ? -5.396 -15.693 8.749 1.00 88.88 84 ALA A N 1
ATOM 654 C CA . ALA A 1 84 ? -5.828 -14.479 9.439 1.00 88.88 84 ALA A CA 1
ATOM 655 C C . ALA A 1 84 ? -5.294 -14.395 10.886 1.00 88.88 84 ALA A C 1
ATOM 657 O O . ALA A 1 84 ? -6.060 -14.444 11.848 1.00 88.88 84 ALA A O 1
ATOM 658 N N . SER A 1 85 ? -3.975 -14.276 11.044 1.00 90.44 85 SER A N 1
ATOM 659 C CA . SER A 1 85 ? -3.279 -14.207 12.331 1.00 90.44 85 SER A CA 1
ATOM 660 C C . SER A 1 85 ? -2.499 -12.904 12.457 1.00 90.44 85 SER A C 1
ATOM 662 O O . SER A 1 85 ? -1.712 -12.553 11.576 1.00 90.44 85 SER A O 1
ATOM 664 N N . GLN A 1 86 ? -2.690 -12.209 13.578 1.00 92.81 86 GLN A N 1
ATOM 665 C CA . GLN A 1 86 ? -1.880 -11.048 13.937 1.00 92.81 86 GLN A CA 1
ATOM 666 C C . GLN A 1 86 ? -0.611 -11.461 14.683 1.00 92.81 86 GLN A C 1
ATOM 668 O O . GLN A 1 86 ? -0.579 -12.507 15.337 1.00 92.81 86 GLN A O 1
ATOM 673 N N . ALA A 1 87 ? 0.441 -10.653 14.557 1.00 86.12 87 ALA A N 1
ATOM 674 C CA . ALA A 1 87 ? 1.713 -10.882 15.230 1.00 86.12 87 ALA A CA 1
ATOM 675 C C . ALA A 1 87 ? 1.820 -10.036 16.501 1.00 86.12 87 ALA A C 1
ATOM 677 O O . ALA A 1 87 ? 1.780 -8.808 16.453 1.00 86.12 87 ALA A O 1
ATOM 678 N N . GLY A 1 88 ? 2.024 -10.703 17.640 1.00 83.25 88 GLY A N 1
ATOM 679 C CA . GLY A 1 88 ? 2.341 -10.049 18.908 1.00 83.25 88 GLY A CA 1
ATOM 680 C C . GLY A 1 88 ? 1.349 -8.945 19.274 1.00 83.25 88 GLY A C 1
ATOM 681 O O . GLY A 1 88 ? 0.152 -9.189 19.397 1.00 83.25 88 GLY A O 1
ATOM 682 N N . SER A 1 89 ? 1.871 -7.734 19.468 1.00 85.81 89 SER A N 1
ATOM 683 C CA . SER A 1 89 ? 1.085 -6.559 19.828 1.00 85.81 89 SER A CA 1
ATOM 684 C C . SER A 1 89 ? 0.507 -5.806 18.635 1.00 85.81 89 SER A C 1
ATOM 686 O O . SER A 1 89 ? -0.113 -4.790 18.878 1.00 85.81 89 SER A O 1
ATOM 688 N N . PHE A 1 90 ? 0.698 -6.215 17.381 1.00 93.62 90 PHE A N 1
ATOM 689 C CA . PHE A 1 90 ? 0.223 -5.457 16.217 1.00 93.62 90 PHE A CA 1
ATOM 690 C C . PHE A 1 90 ? -1.227 -5.845 15.873 1.00 93.62 90 PHE A C 1
ATOM 692 O O . PHE A 1 90 ? -1.447 -6.940 15.359 1.00 93.62 90 PHE A O 1
ATOM 699 N N . PRO A 1 91 ? -2.250 -5.021 16.189 1.00 95.44 91 PRO A N 1
ATOM 700 C CA . PRO A 1 91 ? -3.643 -5.403 15.986 1.00 95.44 91 PRO A CA 1
ATOM 701 C C . PRO A 1 91 ? -4.095 -5.202 14.535 1.00 95.44 91 PRO A C 1
ATOM 703 O O . PRO A 1 91 ? -3.464 -4.509 13.734 1.00 95.44 91 PRO A O 1
ATOM 706 N N . ARG A 1 92 ? -5.266 -5.759 14.218 1.00 96.81 92 ARG A N 1
ATOM 707 C CA . ARG A 1 92 ? -6.045 -5.343 13.045 1.00 96.81 92 ARG A CA 1
ATOM 708 C C . ARG A 1 92 ? -6.535 -3.911 13.239 1.00 96.81 92 ARG A C 1
ATOM 710 O O . ARG A 1 92 ? -6.780 -3.483 14.366 1.00 96.81 92 ARG A O 1
ATOM 717 N N . LEU A 1 93 ? -6.716 -3.190 12.136 1.00 97.31 93 LEU A N 1
ATOM 718 C CA . LEU A 1 93 ? -7.361 -1.881 12.189 1.00 97.31 93 LEU A CA 1
ATOM 719 C C . LEU A 1 93 ? -8.837 -2.071 12.548 1.00 97.31 93 LEU A C 1
ATOM 721 O O . LEU A 1 93 ? -9.515 -2.869 11.902 1.00 97.31 93 LEU A O 1
ATOM 725 N N . GLN A 1 94 ? -9.341 -1.309 13.517 1.00 97.56 94 GLN A N 1
ATOM 726 C CA . GLN A 1 94 ? -10.782 -1.137 13.692 1.00 97.56 94 GLN A CA 1
ATOM 727 C C . GLN A 1 94 ? -11.266 -0.023 12.768 1.00 97.56 94 GLN A C 1
ATOM 729 O O . GLN A 1 94 ? -10.730 1.086 12.791 1.00 97.56 94 GLN A O 1
ATOM 734 N N . THR A 1 95 ? -12.256 -0.320 11.939 1.00 97.50 95 THR A N 1
ATOM 735 C CA . THR A 1 95 ? -12.789 0.603 10.930 1.00 97.50 95 THR A CA 1
ATOM 736 C C . THR A 1 95 ? -14.298 0.415 10.786 1.00 97.50 95 THR A C 1
ATOM 738 O O . THR A 1 95 ? -14.828 -0.589 11.251 1.00 97.50 95 THR A O 1
ATOM 741 N N . SER A 1 96 ? -15.011 1.344 10.160 1.00 97.25 96 SER A N 1
ATOM 742 C CA . SER A 1 96 ? -16.462 1.240 9.951 1.00 97.25 96 SER A CA 1
ATOM 743 C C . SER A 1 96 ? -16.810 1.220 8.457 1.00 97.25 96 SER A C 1
ATOM 745 O O . SER A 1 96 ? -15.972 1.608 7.636 1.00 97.25 96 SER A O 1
ATOM 747 N N . PRO A 1 97 ? -18.022 0.776 8.068 1.00 98.06 97 PRO A N 1
ATOM 748 C CA . PRO A 1 97 ? -18.494 0.928 6.692 1.00 98.06 97 PRO A CA 1
ATOM 749 C C . PRO A 1 97 ? -18.312 2.370 6.193 1.00 98.06 97 PRO A C 1
ATOM 751 O O . PRO A 1 97 ? -18.446 3.312 6.975 1.00 98.06 97 PRO A O 1
ATOM 754 N N . ASP A 1 98 ? -17.977 2.538 4.912 1.00 97.38 98 ASP A N 1
ATOM 755 C CA . ASP A 1 98 ? -17.686 3.830 4.264 1.00 97.38 98 ASP A CA 1
ATOM 756 C C . ASP A 1 98 ? -16.489 4.635 4.803 1.00 97.38 98 ASP A C 1
ATOM 758 O O . ASP A 1 98 ? -16.152 5.682 4.232 1.00 97.38 98 ASP A O 1
ATOM 762 N N . SER A 1 99 ? -15.789 4.160 5.840 1.00 97.12 99 SER A N 1
ATOM 763 C CA . SER A 1 99 ? -14.555 4.798 6.310 1.00 97.12 99 SER A CA 1
ATOM 764 C C . SER A 1 99 ? -13.477 4.792 5.229 1.00 97.12 99 SER A C 1
ATOM 766 O O . SER A 1 99 ? -13.322 3.825 4.479 1.00 97.12 99 SER A O 1
ATOM 768 N N . VAL A 1 100 ? -12.683 5.863 5.180 1.00 98.38 100 VAL A N 1
ATOM 769 C CA . VAL A 1 100 ? -11.476 5.911 4.351 1.00 98.38 100 VAL A CA 1
ATOM 770 C C . VAL A 1 100 ? -10.280 5.488 5.192 1.00 98.38 100 VAL A C 1
ATOM 772 O O . VAL A 1 100 ? -10.105 5.952 6.317 1.00 98.38 100 VAL A O 1
ATOM 775 N N . ILE A 1 101 ? -9.458 4.601 4.646 1.00 98.56 101 ILE A N 1
ATOM 776 C CA . ILE A 1 101 ? -8.282 4.030 5.296 1.00 98.56 101 ILE A CA 1
ATOM 777 C C . ILE A 1 101 ? -7.048 4.434 4.494 1.00 98.56 101 ILE A C 1
ATOM 779 O O . ILE A 1 101 ? -7.019 4.225 3.283 1.00 98.56 101 ILE A O 1
ATOM 783 N N . ALA A 1 102 ? -6.022 4.951 5.166 1.00 98.50 102 ALA A N 1
ATOM 784 C CA . ALA A 1 102 ? -4.682 5.101 4.607 1.00 98.50 102 ALA A CA 1
ATOM 785 C C . ALA A 1 102 ? -3.861 3.839 4.897 1.00 98.50 102 ALA A C 1
ATOM 787 O O . ALA A 1 102 ? -3.675 3.468 6.059 1.00 98.50 102 ALA A O 1
ATOM 788 N N . MET A 1 103 ? -3.351 3.196 3.848 1.00 98.62 103 MET A N 1
ATOM 789 C CA . MET A 1 103 ? -2.336 2.143 3.916 1.00 98.62 103 MET A CA 1
ATOM 790 C C . MET A 1 103 ? -0.973 2.780 3.679 1.00 98.62 103 MET A C 1
ATOM 792 O O . MET A 1 103 ? -0.699 3.248 2.575 1.00 98.62 103 MET A O 1
ATOM 796 N N . ARG A 1 104 ? -0.136 2.818 4.715 1.00 97.88 104 ARG A N 1
ATOM 797 C CA . ARG A 1 104 ? 1.117 3.577 4.731 1.00 97.88 104 ARG A CA 1
ATOM 798 C C . ARG A 1 104 ? 2.314 2.659 4.535 1.00 97.88 104 ARG A C 1
ATOM 800 O O . ARG A 1 104 ? 2.358 1.583 5.130 1.00 97.88 104 ARG A O 1
ATOM 807 N N . TYR A 1 105 ? 3.281 3.074 3.726 1.00 96.94 105 TYR A N 1
ATOM 808 C CA . TYR A 1 105 ? 4.437 2.259 3.348 1.00 96.94 105 TYR A CA 1
ATOM 809 C C . TYR A 1 105 ? 5.672 3.113 3.056 1.00 96.94 105 TYR A C 1
ATOM 811 O O . TYR A 1 105 ? 5.578 4.287 2.702 1.00 96.94 105 TYR A O 1
ATOM 819 N N . ALA A 1 106 ? 6.857 2.527 3.224 1.00 93.56 106 ALA A N 1
ATOM 820 C CA . ALA A 1 106 ? 8.108 3.194 2.882 1.00 93.56 106 ALA A CA 1
ATOM 821 C C . ALA A 1 106 ? 8.342 3.133 1.365 1.00 93.56 106 ALA A C 1
ATOM 823 O O . ALA A 1 106 ? 8.163 2.075 0.754 1.00 93.56 106 ALA A O 1
ATOM 824 N N . GLU A 1 107 ? 8.773 4.241 0.752 1.00 90.94 107 GLU A N 1
ATOM 825 C CA . GLU A 1 107 ? 9.058 4.246 -0.691 1.00 90.94 107 GLU A CA 1
ATOM 826 C C . GLU A 1 107 ? 10.286 3.414 -1.071 1.00 90.94 107 GLU A C 1
ATOM 828 O O . GLU A 1 107 ? 10.379 2.993 -2.214 1.00 90.94 107 GLU A O 1
ATOM 833 N N . ASN A 1 108 ? 11.235 3.192 -0.153 1.00 87.69 108 ASN A N 1
ATOM 834 C CA . ASN A 1 108 ? 12.468 2.423 -0.374 1.00 87.69 108 ASN A CA 1
ATOM 835 C C . ASN A 1 108 ? 13.230 2.788 -1.665 1.00 87.69 108 ASN A C 1
ATOM 837 O O . ASN A 1 108 ? 13.860 1.935 -2.291 1.00 87.69 108 ASN A O 1
ATOM 841 N N . GLY A 1 109 ? 13.195 4.071 -2.035 1.00 84.56 109 GLY A N 1
ATOM 842 C CA . GLY A 1 109 ? 13.856 4.634 -3.208 1.00 84.56 109 GLY A CA 1
ATOM 843 C C . GLY A 1 109 ? 13.053 4.572 -4.509 1.00 84.56 109 GLY A C 1
ATOM 844 O O . GLY A 1 109 ? 13.583 4.953 -5.547 1.00 84.56 109 GLY A O 1
ATOM 845 N N . HIS A 1 110 ? 11.801 4.114 -4.496 1.00 87.44 110 HIS A N 1
ATOM 846 C CA . HIS A 1 110 ? 10.965 3.990 -5.704 1.00 87.44 110 HIS A CA 1
ATOM 847 C C . HIS A 1 110 ? 10.302 5.279 -6.157 1.00 87.44 110 HIS A C 1
ATOM 849 O O . HIS A 1 110 ? 9.676 5.313 -7.217 1.00 87.44 110 HIS A O 1
ATOM 855 N N . VAL A 1 111 ? 10.432 6.329 -5.357 1.00 89.44 111 VAL A N 1
ATOM 856 C CA . VAL A 1 111 ? 9.730 7.585 -5.553 1.00 89.44 111 VAL A CA 1
ATOM 857 C C . VAL A 1 111 ? 10.718 8.736 -5.682 1.00 89.44 111 VAL A C 1
ATOM 859 O O . VAL A 1 111 ? 10.726 9.438 -6.692 1.00 89.44 111 VAL A O 1
ATOM 862 N N . THR A 1 112 ? 11.595 8.924 -4.697 1.00 86.62 112 THR A N 1
ATOM 863 C CA . THR A 1 112 ? 12.524 10.061 -4.695 1.00 86.62 112 THR A CA 1
ATOM 864 C C . THR A 1 112 ? 13.824 9.784 -5.444 1.00 86.62 112 THR A C 1
ATOM 866 O O . THR A 1 112 ? 14.575 10.729 -5.711 1.00 86.62 112 THR A O 1
ATOM 869 N N . LEU A 1 113 ? 14.093 8.533 -5.840 1.00 78.50 113 LEU A N 1
ATOM 870 C CA . LEU A 1 113 ? 15.259 8.176 -6.648 1.00 78.50 113 LEU A CA 1
ATOM 871 C C . LEU A 1 113 ? 14.849 7.826 -8.089 1.00 78.50 113 LEU A C 1
ATOM 873 O O . LEU A 1 113 ? 14.039 6.920 -8.301 1.00 78.50 113 LEU A O 1
ATOM 877 N N . PRO A 1 114 ? 15.447 8.469 -9.109 1.00 66.94 114 PRO A N 1
ATOM 878 C CA . PRO A 1 114 ? 15.231 8.082 -10.499 1.00 66.94 114 PRO A CA 1
ATOM 879 C C . PRO A 1 114 ? 15.542 6.596 -10.728 1.00 66.94 114 PRO A C 1
ATOM 881 O O . PRO A 1 114 ? 16.605 6.107 -10.335 1.00 66.94 114 PRO A O 1
ATOM 884 N N . GLY A 1 115 ? 14.618 5.871 -11.365 1.00 63.47 115 GLY A N 1
ATOM 885 C CA . GLY A 1 115 ? 14.800 4.452 -11.690 1.00 63.47 115 GLY A CA 1
ATOM 886 C C . GLY A 1 115 ? 15.053 3.561 -10.466 1.00 63.47 115 GLY A C 1
ATOM 887 O O . GLY A 1 115 ? 15.863 2.638 -10.551 1.00 63.47 115 GLY A O 1
ATOM 888 N N . GLY A 1 116 ? 14.446 3.862 -9.311 1.00 62.28 116 GLY A N 1
ATOM 889 C CA . GLY A 1 116 ? 14.581 3.042 -8.100 1.00 62.28 116 GLY A CA 1
ATOM 890 C C . GLY A 1 116 ? 15.973 3.092 -7.455 1.00 62.28 116 GLY A C 1
ATOM 891 O O . GLY A 1 116 ? 16.368 2.154 -6.769 1.00 62.28 116 GLY A O 1
ATOM 892 N N . GLY A 1 117 ? 16.768 4.130 -7.738 1.00 59.91 117 GLY A N 1
ATOM 893 C CA . GLY A 1 117 ? 18.102 4.324 -7.154 1.00 59.91 117 GLY A CA 1
ATOM 894 C C . GLY A 1 117 ? 19.246 3.569 -7.833 1.00 59.91 117 GLY A C 1
ATOM 895 O O . GLY A 1 117 ? 20.400 3.824 -7.509 1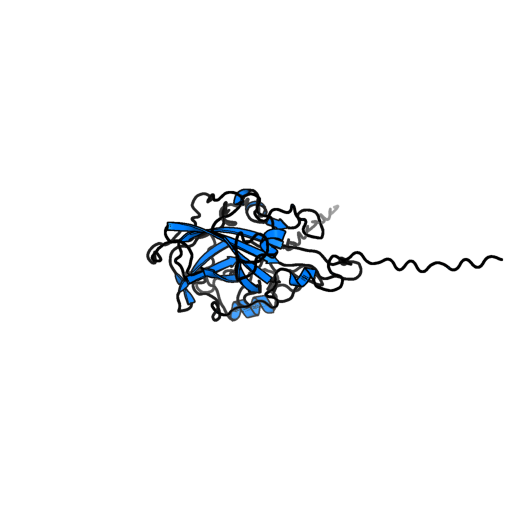.00 59.91 117 GLY A O 1
ATOM 896 N N . ASN A 1 118 ? 18.957 2.705 -8.812 1.00 61.44 118 ASN A N 1
ATOM 897 C CA . ASN A 1 118 ? 19.976 1.923 -9.530 1.00 61.44 118 ASN A CA 1
ATOM 898 C C . ASN A 1 118 ? 20.035 2.248 -11.033 1.00 61.44 118 ASN A C 1
ATOM 900 O O . ASN A 1 118 ? 20.561 1.459 -11.815 1.00 61.44 118 ASN A O 1
ATOM 904 N N . GLY A 1 119 ? 19.461 3.381 -11.460 1.00 65.94 119 GLY A N 1
ATOM 905 C CA . GLY A 1 119 ? 19.386 3.738 -12.880 1.00 65.94 119 GLY A CA 1
ATOM 906 C C . GLY A 1 119 ? 18.572 2.735 -13.702 1.00 65.94 119 GLY A C 1
ATOM 907 O O . GLY A 1 119 ? 18.867 2.533 -14.879 1.00 65.94 119 GLY A O 1
ATOM 908 N N . LEU A 1 120 ? 17.581 2.079 -13.082 1.00 72.88 120 LEU A N 1
ATOM 909 C CA . LEU A 1 120 ? 16.747 1.090 -13.758 1.00 72.88 120 LEU A CA 1
ATOM 910 C C . LEU A 1 120 ? 15.943 1.782 -14.857 1.00 72.88 120 LEU A C 1
ATOM 912 O O . LEU A 1 120 ? 15.207 2.739 -14.608 1.00 72.88 120 LEU A O 1
ATOM 916 N N . VAL A 1 121 ? 16.087 1.281 -16.077 1.00 81.31 121 VAL A N 1
ATOM 917 C CA . VAL A 1 121 ? 15.374 1.788 -17.248 1.00 81.31 121 VAL A CA 1
ATOM 918 C C . VAL A 1 121 ? 14.074 1.002 -17.420 1.00 81.31 121 VAL A C 1
ATOM 920 O O . VAL A 1 121 ? 13.991 -0.176 -17.071 1.00 81.31 121 VAL A O 1
ATOM 923 N N . GLY A 1 122 ? 13.032 1.667 -17.924 1.00 85.00 122 GLY A N 1
ATOM 924 C CA . GLY A 1 122 ? 11.717 1.069 -18.185 1.00 85.00 122 GLY A CA 1
ATOM 925 C C . GLY A 1 122 ? 10.887 0.766 -16.938 1.00 85.00 122 GLY A C 1
ATOM 926 O O . GLY A 1 122 ? 9.913 0.023 -17.036 1.00 85.00 122 GLY A O 1
ATOM 927 N N . LYS A 1 123 ? 11.249 1.327 -15.780 1.00 88.69 123 LYS A N 1
ATOM 928 C CA . LYS A 1 123 ? 10.383 1.336 -14.597 1.00 88.69 123 LYS A CA 1
ATOM 929 C C . LYS A 1 123 ? 9.208 2.302 -14.795 1.00 88.69 123 LYS A C 1
ATOM 931 O O . LYS A 1 123 ? 9.369 3.305 -15.495 1.00 88.69 123 LYS A O 1
ATOM 936 N N . PRO A 1 124 ? 8.028 1.998 -14.227 1.00 89.00 124 PRO A N 1
ATOM 937 C CA . PRO A 1 124 ? 6.830 2.796 -14.441 1.00 89.00 124 PRO A CA 1
ATOM 938 C C . PRO A 1 124 ? 6.966 4.188 -13.825 1.00 89.00 124 PRO A C 1
ATOM 940 O O . PRO A 1 124 ? 7.609 4.379 -12.789 1.00 89.00 124 PRO A O 1
ATOM 943 N N . GLU A 1 125 ? 6.301 5.156 -14.449 1.00 89.19 125 GLU A N 1
ATOM 944 C CA . GLU A 1 125 ? 6.115 6.484 -13.872 1.00 89.19 125 GLU A CA 1
ATOM 945 C C . GLU A 1 125 ? 5.394 6.400 -12.519 1.00 89.19 125 GLU A C 1
ATOM 947 O O . GLU A 1 125 ? 4.665 5.443 -12.242 1.00 89.19 125 GLU A O 1
ATOM 952 N N . LYS A 1 126 ? 5.603 7.415 -11.669 1.00 92.25 126 LYS A N 1
ATOM 953 C CA . LYS A 1 126 ? 4.947 7.537 -10.353 1.00 92.25 126 LYS A CA 1
ATOM 954 C C . LYS A 1 126 ? 5.121 6.302 -9.449 1.00 92.25 126 LYS A C 1
ATOM 956 O O . LYS A 1 126 ? 4.256 5.983 -8.636 1.00 92.25 126 LYS A O 1
ATOM 961 N N . GLY A 1 127 ? 6.238 5.587 -9.607 1.00 91.12 127 GLY A N 1
ATOM 962 C CA . GLY A 1 127 ? 6.541 4.385 -8.832 1.00 91.12 127 GLY A CA 1
ATOM 963 C C . GLY A 1 127 ? 5.625 3.198 -9.145 1.00 91.12 127 GLY A C 1
ATOM 964 O O . GLY A 1 127 ? 5.633 2.225 -8.402 1.00 91.12 127 GLY A O 1
ATOM 965 N N . GLY A 1 128 ? 4.840 3.238 -10.225 1.00 93.94 128 GLY A N 1
ATOM 966 C CA . GLY A 1 128 ? 3.861 2.200 -10.549 1.00 93.94 128 GLY A CA 1
ATOM 967 C C . GLY A 1 128 ? 2.519 2.393 -9.850 1.00 93.94 128 GLY A C 1
ATOM 968 O O . GLY A 1 128 ? 2.199 3.468 -9.343 1.00 93.94 128 GLY A O 1
ATOM 969 N N . THR A 1 129 ? 1.699 1.346 -9.858 1.00 97.56 129 THR A N 1
ATOM 970 C CA . THR A 1 129 ? 0.317 1.411 -9.370 1.00 97.56 129 THR A CA 1
ATOM 971 C C . THR A 1 129 ? 0.101 0.435 -8.232 1.00 97.56 129 THR A C 1
ATOM 973 O O . THR A 1 129 ? 0.476 -0.731 -8.311 1.00 97.56 129 THR A O 1
ATOM 976 N N . VAL A 1 130 ? -0.528 0.916 -7.171 1.00 98.69 130 VAL A N 1
ATOM 977 C CA . VAL A 1 130 ? -1.079 0.102 -6.101 1.00 98.69 130 VAL A CA 1
ATOM 978 C C . VAL A 1 130 ? -2.554 -0.131 -6.385 1.00 98.69 130 VAL A C 1
ATOM 980 O O . VAL A 1 130 ? -3.339 0.813 -6.473 1.00 98.69 130 VAL A O 1
ATOM 983 N N . PHE A 1 131 ? -2.933 -1.398 -6.459 1.00 98.81 131 PHE A N 1
ATOM 984 C CA . PHE A 1 131 ? -4.317 -1.839 -6.462 1.00 98.81 131 PHE A CA 1
ATOM 985 C C . PHE A 1 131 ? -4.679 -2.358 -5.075 1.00 98.81 131 PHE A C 1
ATOM 987 O O . PHE A 1 131 ? -3.956 -3.168 -4.492 1.00 98.81 131 PHE A O 1
ATOM 994 N N . VAL A 1 132 ? -5.811 -1.901 -4.549 1.00 98.94 132 VAL A N 1
ATOM 995 C CA . VAL A 1 132 ? -6.377 -2.426 -3.309 1.00 98.94 132 VAL A CA 1
ATOM 996 C C . VAL A 1 132 ? -7.603 -3.245 -3.649 1.00 98.94 132 VAL A C 1
ATOM 998 O O . VAL A 1 132 ? -8.587 -2.719 -4.167 1.00 98.94 132 VAL A O 1
ATOM 1001 N N . PHE A 1 133 ? -7.560 -4.527 -3.320 1.00 98.94 133 PHE A N 1
ATOM 1002 C CA . PHE A 1 133 ? -8.689 -5.436 -3.462 1.00 98.94 133 PHE A CA 1
ATOM 1003 C C . PHE A 1 133 ? -9.283 -5.755 -2.099 1.00 98.94 133 PHE A C 1
ATOM 1005 O O . PHE A 1 133 ? -8.589 -5.681 -1.085 1.00 98.94 133 PHE A O 1
ATOM 1012 N N . GLY A 1 134 ? -10.556 -6.140 -2.062 1.00 98.62 134 GLY A N 1
ATOM 1013 C CA . GLY A 1 134 ? -11.187 -6.569 -0.820 1.00 98.62 134 GLY A CA 1
ATOM 1014 C C . GLY A 1 134 ? -12.145 -7.737 -0.975 1.00 98.62 134 GLY A C 1
ATOM 1015 O O . GLY A 1 134 ? -12.761 -7.922 -2.027 1.00 98.62 134 GLY A O 1
ATOM 1016 N N . THR A 1 135 ? -12.269 -8.519 0.096 1.00 98.50 135 THR A N 1
ATOM 1017 C CA . THR A 1 135 ? -13.132 -9.701 0.156 1.00 98.50 135 THR A CA 1
ATOM 1018 C C . THR A 1 135 ? -13.656 -9.973 1.568 1.00 98.50 135 THR A C 1
ATOM 1020 O O . THR A 1 135 ? -12.997 -9.702 2.572 1.00 98.50 135 THR A O 1
ATOM 1023 N N . LYS A 1 136 ? -14.858 -10.557 1.625 1.00 97.62 136 LYS A N 1
ATOM 1024 C CA . LYS A 1 136 ? -15.474 -11.127 2.836 1.00 97.62 136 LYS A CA 1
ATOM 1025 C C . LYS A 1 136 ? -15.067 -12.595 3.061 1.00 97.62 136 LYS A C 1
ATOM 1027 O O . LYS A 1 136 ? -15.368 -13.153 4.108 1.00 97.62 136 LYS A O 1
ATOM 1032 N N . GLN A 1 137 ? -14.449 -13.240 2.070 1.00 96.31 137 GLN A N 1
ATOM 1033 C CA . GLN A 1 137 ? -14.171 -14.680 2.042 1.00 96.31 137 GLN A CA 1
ATOM 1034 C C . GLN A 1 137 ? -12.721 -14.938 1.593 1.00 96.31 137 GLN A C 1
ATOM 1036 O O . GLN A 1 137 ? -12.496 -15.493 0.516 1.00 96.31 137 GLN A O 1
ATOM 1041 N N . PRO A 1 138 ? -11.716 -14.511 2.379 1.00 96.75 138 PRO A N 1
ATOM 1042 C CA . PRO A 1 138 ? -10.318 -14.700 2.010 1.00 96.75 138 PRO A CA 1
ATOM 1043 C C . PRO A 1 138 ? -9.953 -16.187 1.932 1.00 96.75 138 PRO A C 1
ATOM 1045 O O . PRO A 1 138 ? -10.318 -16.977 2.806 1.00 96.75 138 PRO A O 1
ATOM 1048 N N . LEU A 1 139 ? -9.160 -16.558 0.925 1.00 96.44 139 LEU A N 1
ATOM 1049 C CA . LEU A 1 139 ? -8.637 -17.916 0.766 1.00 96.44 139 LEU A CA 1
ATOM 1050 C C . LEU A 1 139 ? -7.141 -17.973 1.127 1.00 96.44 139 LEU A C 1
ATOM 1052 O O . LEU A 1 139 ? -6.372 -17.130 0.662 1.00 96.44 139 LEU A O 1
ATOM 1056 N N . PRO A 1 140 ? -6.675 -18.976 1.900 1.00 96.31 140 PRO A N 1
ATOM 1057 C CA . PRO A 1 140 ? -5.248 -19.123 2.212 1.00 96.31 140 PRO A CA 1
ATOM 1058 C C . PRO A 1 140 ? -4.359 -19.387 0.992 1.00 96.31 140 PRO A C 1
ATOM 1060 O O . PRO A 1 140 ? -3.157 -19.128 1.023 1.00 96.31 140 PRO A O 1
ATOM 1063 N N . ASN A 1 141 ? -4.946 -19.933 -0.070 1.00 96.88 141 ASN A N 1
ATOM 1064 C CA . ASN A 1 141 ? -4.306 -20.232 -1.344 1.00 96.88 141 ASN A CA 1
ATOM 1065 C C . ASN A 1 141 ? -4.771 -19.288 -2.465 1.00 96.88 141 ASN A C 1
ATOM 1067 O O . ASN A 1 141 ? -4.716 -19.671 -3.632 1.00 96.88 141 ASN A O 1
ATOM 1071 N N . GLU A 1 142 ? -5.244 -18.085 -2.120 1.00 97.81 142 GLU A N 1
ATOM 1072 C CA . GLU A 1 142 ? -5.585 -17.071 -3.116 1.00 97.81 142 GLU A CA 1
ATOM 1073 C C . GLU A 1 142 ? -4.367 -16.761 -3.998 1.00 97.81 142 GLU A C 1
ATOM 1075 O O . GLU A 1 142 ? -3.231 -16.675 -3.517 1.00 97.81 142 GLU A O 1
ATOM 1080 N N . THR A 1 143 ? -4.599 -16.618 -5.300 1.00 98.00 143 THR A N 1
ATOM 1081 C CA . THR A 1 143 ? -3.535 -16.412 -6.293 1.00 98.00 143 THR A CA 1
ATOM 1082 C C . THR A 1 143 ? -3.544 -14.971 -6.765 1.00 98.00 143 THR A C 1
ATOM 1084 O O . THR A 1 143 ? -4.609 -14.364 -6.896 1.00 98.00 143 THR A O 1
ATOM 1087 N N . LEU A 1 144 ? -2.362 -14.425 -7.063 1.00 98.12 144 LEU A N 1
ATOM 1088 C CA . LEU A 1 144 ? -2.261 -13.053 -7.556 1.00 98.12 144 LEU A CA 1
ATOM 1089 C C . LEU A 1 144 ? -3.067 -12.878 -8.848 1.00 98.12 144 LEU A C 1
ATOM 1091 O O . LEU A 1 144 ? -3.872 -11.958 -8.950 1.00 98.12 144 LEU A O 1
ATOM 1095 N N . LEU A 1 145 ? -2.915 -13.801 -9.804 1.00 96.12 145 LEU A N 1
ATOM 1096 C CA . LEU A 1 145 ? -3.604 -13.710 -11.090 1.00 96.12 145 LEU A CA 1
ATOM 1097 C C . LEU A 1 145 ? -5.132 -13.683 -10.934 1.00 96.12 145 LEU A C 1
ATOM 1099 O O . LEU A 1 145 ? -5.787 -12.895 -11.606 1.00 96.12 145 LEU A O 1
ATOM 1103 N N . ASN A 1 146 ? -5.708 -14.502 -10.046 1.00 97.19 146 ASN A N 1
ATOM 1104 C CA . ASN A 1 146 ? -7.153 -14.485 -9.814 1.00 97.19 146 ASN A CA 1
ATOM 1105 C C . ASN A 1 146 ? -7.636 -13.126 -9.282 1.00 97.19 146 ASN A C 1
ATOM 1107 O O . ASN A 1 146 ? -8.629 -12.598 -9.780 1.00 97.19 146 ASN A O 1
ATOM 1111 N N . VAL A 1 147 ? -6.912 -12.541 -8.323 1.00 98.19 147 VAL A N 1
ATOM 1112 C CA . VAL A 1 147 ? -7.261 -11.234 -7.747 1.00 98.19 147 VAL A CA 1
ATOM 1113 C C . VAL A 1 147 ? -7.102 -10.099 -8.755 1.00 98.19 147 VAL A C 1
ATOM 1115 O O . VAL A 1 147 ? -7.966 -9.231 -8.810 1.00 98.19 147 VAL A O 1
ATOM 1118 N N . LEU A 1 148 ? -6.085 -10.133 -9.624 1.00 98.00 148 LEU A N 1
ATOM 1119 C CA . LEU A 1 148 ? -5.930 -9.139 -10.699 1.00 98.00 148 LEU A CA 1
ATOM 1120 C C . LEU A 1 148 ? -7.119 -9.121 -11.680 1.00 98.00 148 LEU A C 1
ATOM 1122 O O . LEU A 1 148 ? -7.345 -8.112 -12.340 1.00 98.00 148 LEU A O 1
ATOM 1126 N N . HIS A 1 149 ? -7.901 -10.202 -11.764 1.00 97.75 149 HIS A N 1
ATOM 1127 C CA . HIS A 1 149 ? -9.125 -10.246 -12.568 1.00 97.75 149 HIS A CA 1
ATOM 1128 C C . HIS A 1 149 ? -10.367 -9.685 -11.856 1.00 97.75 149 HIS A C 1
ATOM 1130 O O . HIS A 1 149 ? -11.418 -9.583 -12.494 1.00 97.75 149 HIS A O 1
ATOM 1136 N N . TRP A 1 150 ? -10.307 -9.344 -10.566 1.00 98.44 150 TRP A N 1
ATOM 1137 C CA . TRP A 1 150 ? -11.450 -8.769 -9.858 1.00 98.44 150 TRP A CA 1
ATOM 1138 C C . TRP A 1 150 ? -11.739 -7.346 -10.333 1.00 98.44 150 TRP A C 1
ATOM 1140 O O . TRP A 1 150 ? -10.863 -6.487 -10.381 1.00 98.44 150 TRP A O 1
ATOM 1150 N N . THR A 1 151 ? -13.005 -7.085 -10.643 1.00 98.12 151 THR A N 1
ATOM 1151 C CA . THR A 1 151 ? -13.499 -5.773 -11.077 1.00 98.12 151 THR A CA 1
ATOM 1152 C C . THR A 1 151 ? -14.155 -5.032 -9.918 1.00 98.12 151 THR A C 1
ATOM 1154 O O . THR A 1 151 ? -14.543 -5.635 -8.916 1.00 98.12 151 THR A O 1
ATOM 1157 N N . SER A 1 152 ? -14.311 -3.713 -10.039 1.00 97.50 152 SER A N 1
ATOM 1158 C CA . SER A 1 152 ? -14.930 -2.897 -8.984 1.00 97.50 152 SER A CA 1
ATOM 1159 C C . SER A 1 152 ? -16.391 -3.251 -8.702 1.00 97.50 152 SER A C 1
ATOM 1161 O O . SER A 1 152 ? -16.843 -3.119 -7.568 1.00 97.50 152 SER A O 1
ATOM 1163 N N . ASP A 1 153 ? -17.119 -3.766 -9.697 1.00 96.81 153 ASP A N 1
ATOM 1164 C CA . ASP A 1 153 ? -18.493 -4.256 -9.528 1.00 96.81 153 ASP A CA 1
ATOM 1165 C C . ASP A 1 153 ? -18.576 -5.681 -8.944 1.00 96.81 153 ASP A C 1
ATOM 1167 O O . ASP A 1 153 ? -19.673 -6.219 -8.794 1.00 96.81 153 ASP A O 1
ATOM 1171 N N . GLY A 1 154 ? -17.431 -6.298 -8.624 1.00 97.12 154 GLY A N 1
ATOM 1172 C CA . GLY A 1 154 ? -17.337 -7.628 -8.020 1.00 97.12 154 GLY A CA 1
ATOM 1173 C C . GLY A 1 154 ? -17.672 -8.791 -8.956 1.00 97.12 154 GLY A C 1
ATOM 1174 O O . GLY A 1 154 ? -17.867 -9.909 -8.487 1.00 97.12 154 GLY A O 1
ATOM 1175 N N . LYS A 1 155 ? -17.765 -8.556 -10.272 1.00 96.88 155 LYS A N 1
ATOM 1176 C CA . LYS A 1 155 ? -18.144 -9.594 -11.251 1.00 96.88 155 LYS A CA 1
ATOM 1177 C C . LYS A 1 155 ? -16.966 -10.252 -11.964 1.00 96.88 155 LYS A C 1
ATOM 1179 O O . LYS A 1 155 ? -17.159 -11.276 -12.620 1.00 96.88 155 LYS A O 1
ATOM 1184 N N . GLY A 1 156 ? -15.782 -9.660 -11.864 1.00 94.94 156 GLY A N 1
ATOM 1185 C CA . GLY A 1 156 ? -14.552 -10.140 -12.478 1.00 94.94 156 GLY A CA 1
ATOM 1186 C C . GLY A 1 156 ? -13.922 -11.333 -11.757 1.00 94.94 156 GLY A C 1
ATOM 1187 O O . GLY A 1 156 ? -14.184 -11.596 -10.580 1.00 94.94 156 GLY A O 1
ATOM 1188 N N . GLY A 1 157 ? -13.067 -12.059 -12.477 1.00 92.50 157 GLY A N 1
ATOM 1189 C CA . GLY A 1 157 ? -12.372 -13.240 -11.967 1.00 92.50 157 GLY A CA 1
ATOM 1190 C C . GLY A 1 157 ? -13.343 -14.309 -11.466 1.00 92.50 157 GLY A C 1
ATOM 1191 O O . GLY A 1 157 ? -14.339 -14.619 -12.119 1.00 92.50 157 GLY A O 1
ATOM 1192 N N . ASN A 1 158 ? -13.057 -14.874 -10.295 1.00 95.50 158 ASN A N 1
ATOM 1193 C CA . ASN A 1 158 ? -13.918 -15.853 -9.627 1.00 95.50 158 ASN A CA 1
ATOM 1194 C C . ASN A 1 158 ? -15.048 -15.237 -8.776 1.00 95.50 158 ASN A C 1
ATOM 1196 O O . ASN A 1 158 ? -15.692 -15.978 -8.038 1.00 95.50 158 ASN A O 1
ATOM 1200 N N . GLN A 1 159 ? -15.266 -13.914 -8.833 1.00 96.75 159 GLN A N 1
ATOM 1201 C CA . GLN A 1 159 ? -16.272 -13.202 -8.024 1.00 96.75 159 GLN A CA 1
ATOM 1202 C C . GLN A 1 159 ? -16.061 -13.345 -6.504 1.00 96.75 159 GLN A C 1
ATOM 1204 O O . GLN A 1 159 ? -16.984 -13.159 -5.712 1.00 96.75 159 GLN A O 1
ATOM 1209 N N . GLY A 1 160 ? -14.836 -13.676 -6.081 1.00 96.50 160 GLY A N 1
ATOM 1210 C CA . GLY A 1 160 ? -14.465 -13.811 -4.672 1.00 96.50 160 GLY A CA 1
ATOM 1211 C C . GLY A 1 160 ? -14.263 -12.475 -3.956 1.00 96.50 160 GLY A C 1
ATOM 1212 O O . GLY A 1 160 ? -14.166 -12.448 -2.732 1.00 96.50 160 GLY A O 1
ATOM 1213 N N . GLY A 1 161 ? -14.215 -11.363 -4.688 1.00 98.12 161 GLY A N 1
ATOM 1214 C CA . GLY A 1 161 ? -13.996 -10.026 -4.153 1.00 98.12 161 GLY A CA 1
ATOM 1215 C C . GLY A 1 161 ? -14.112 -8.960 -5.237 1.00 98.12 161 GLY A C 1
ATOM 1216 O O . GLY A 1 161 ? -14.695 -9.194 -6.295 1.00 98.12 161 GLY A O 1
ATOM 1217 N N . ARG A 1 162 ? -13.578 -7.769 -4.963 1.00 98.50 162 ARG A N 1
ATOM 1218 C CA . ARG A 1 162 ? -13.645 -6.614 -5.873 1.00 98.50 162 ARG A CA 1
ATOM 1219 C C . ARG A 1 162 ? -12.418 -5.721 -5.757 1.00 98.50 162 ARG A C 1
ATOM 1221 O O . ARG A 1 162 ? -11.771 -5.680 -4.709 1.00 98.50 162 ARG A O 1
ATOM 1228 N N . LEU A 1 163 ? -12.147 -4.977 -6.824 1.00 98.75 163 LEU A N 1
ATOM 1229 C CA . LEU A 1 163 ? -11.188 -3.874 -6.831 1.00 98.75 163 LEU A CA 1
ATOM 1230 C C . LEU A 1 163 ? -11.797 -2.650 -6.132 1.00 98.75 163 LEU A C 1
ATOM 1232 O O . LEU A 1 163 ? -12.849 -2.163 -6.543 1.00 98.75 163 LEU A O 1
ATOM 1236 N N . LEU A 1 164 ? -11.137 -2.147 -5.093 1.00 98.62 164 LEU A N 1
ATOM 1237 C CA . LEU A 1 164 ? -11.608 -1.022 -4.280 1.00 98.62 164 LEU A CA 1
ATOM 1238 C C . LEU A 1 164 ? -10.924 0.297 -4.631 1.00 98.62 164 LEU A C 1
ATOM 1240 O O . LEU A 1 164 ? -11.564 1.342 -4.588 1.00 98.62 164 LEU A O 1
ATOM 1244 N N . ALA A 1 165 ? -9.633 0.258 -4.959 1.00 98.44 165 ALA A N 1
ATOM 1245 C CA . ALA A 1 165 ? -8.867 1.447 -5.313 1.00 98.44 165 ALA A CA 1
ATOM 1246 C C . ALA A 1 165 ? -7.715 1.107 -6.261 1.00 98.44 165 ALA A C 1
ATOM 1248 O O . ALA A 1 165 ? -7.156 0.012 -6.197 1.00 98.44 165 ALA A O 1
ATOM 1249 N N . ALA A 1 166 ? -7.341 2.077 -7.091 1.00 98.44 166 ALA A N 1
ATOM 1250 C CA . ALA A 1 166 ? -6.110 2.083 -7.868 1.00 98.44 166 ALA A CA 1
ATOM 1251 C C . ALA A 1 166 ? -5.453 3.458 -7.698 1.00 98.44 166 ALA A C 1
ATOM 1253 O O . ALA A 1 166 ? -6.040 4.470 -8.083 1.00 98.44 166 ALA A O 1
ATOM 1254 N N . GLN A 1 167 ? -4.269 3.513 -7.089 1.00 98.38 167 GLN A N 1
ATOM 1255 C CA . GLN A 1 167 ? -3.535 4.760 -6.845 1.00 98.38 167 GLN A CA 1
ATOM 1256 C C . GLN A 1 167 ? -2.067 4.607 -7.221 1.00 98.38 167 GLN A C 1
ATOM 1258 O O . GLN A 1 167 ? -1.514 3.511 -7.169 1.00 98.38 167 GLN A O 1
ATOM 1263 N N . ASN A 1 168 ? -1.436 5.699 -7.647 1.00 97.81 168 ASN A N 1
ATOM 1264 C CA . ASN A 1 168 ? 0.006 5.684 -7.859 1.00 97.81 168 ASN A CA 1
ATOM 1265 C C . ASN A 1 168 ? 0.717 5.348 -6.543 1.00 97.81 168 ASN A C 1
ATOM 1267 O O . ASN A 1 168 ? 0.307 5.825 -5.482 1.00 97.81 168 ASN A O 1
ATOM 1271 N N . PHE A 1 169 ? 1.775 4.539 -6.624 1.00 97.38 169 PHE A N 1
ATOM 1272 C CA . PHE A 1 169 ? 2.601 4.213 -5.461 1.00 97.38 169 PHE A CA 1
ATOM 1273 C C . PHE A 1 169 ? 3.230 5.478 -4.867 1.00 97.38 169 PHE A C 1
ATOM 1275 O O . PHE A 1 169 ? 3.227 5.654 -3.648 1.00 97.38 169 PHE A O 1
ATOM 1282 N N . ASP A 1 170 ? 3.707 6.365 -5.745 1.00 95.81 170 ASP A N 1
ATOM 1283 C CA . ASP A 1 170 ? 4.083 7.732 -5.414 1.00 95.81 170 ASP A CA 1
ATOM 1284 C C . ASP A 1 170 ? 2.840 8.570 -5.074 1.00 95.81 170 ASP A C 1
ATOM 1286 O O . ASP A 1 170 ? 1.976 8.802 -5.925 1.00 95.81 170 ASP A O 1
ATOM 1290 N N . ASP A 1 171 ? 2.763 9.041 -3.830 1.00 96.56 171 ASP A N 1
ATOM 1291 C CA . ASP A 1 171 ? 1.702 9.929 -3.346 1.00 96.56 171 ASP A CA 1
ATOM 1292 C C . ASP A 1 171 ? 2.021 11.424 -3.505 1.00 96.56 171 ASP A C 1
ATOM 1294 O O . ASP A 1 171 ? 1.301 12.270 -2.978 1.00 96.56 171 ASP A O 1
ATOM 1298 N N . ASP A 1 172 ? 3.108 11.741 -4.214 1.00 94.62 172 ASP A N 1
ATOM 1299 C CA . ASP A 1 172 ? 3.639 13.083 -4.452 1.00 94.62 172 ASP A CA 1
ATOM 1300 C C . ASP A 1 172 ? 4.074 13.855 -3.190 1.00 94.62 172 ASP A C 1
ATOM 1302 O O . ASP A 1 172 ? 4.502 15.008 -3.285 1.00 94.62 172 ASP A O 1
ATOM 1306 N N . ARG A 1 173 ? 4.046 13.220 -2.012 1.00 95.62 173 ARG A N 1
ATOM 1307 C CA . ARG A 1 173 ? 4.364 13.843 -0.720 1.00 95.62 173 ARG A CA 1
ATOM 1308 C C . ARG A 1 173 ? 5.496 13.135 0.016 1.00 95.62 173 ARG A C 1
ATOM 1310 O O . ARG A 1 173 ? 6.327 13.798 0.630 1.00 95.62 173 ARG A O 1
ATOM 1317 N N . CYS A 1 174 ? 5.531 11.811 -0.033 1.00 95.25 174 CYS A N 1
ATOM 1318 C CA . CYS A 1 174 ? 6.467 10.981 0.704 1.00 95.25 174 CYS A CA 1
ATOM 1319 C C . CYS A 1 174 ? 7.906 11.109 0.239 1.00 95.25 174 CYS A C 1
ATOM 1321 O O . CYS A 1 174 ? 8.189 11.456 -0.911 1.00 95.25 174 CYS A O 1
ATOM 1323 N N . TYR A 1 175 ? 8.816 10.819 1.162 1.00 93.25 175 TYR A N 1
ATOM 1324 C CA . TYR A 1 175 ? 10.247 10.849 0.918 1.00 93.25 175 TYR A CA 1
ATOM 1325 C C . TYR A 1 175 ? 10.993 10.009 1.952 1.00 93.25 175 TYR A C 1
ATOM 1327 O O . TYR A 1 175 ? 10.593 9.914 3.117 1.00 93.25 175 TYR A O 1
ATOM 1335 N N . GLN A 1 176 ? 12.130 9.465 1.535 1.00 87.88 176 GLN A N 1
ATOM 1336 C CA . GLN A 1 176 ? 13.129 8.892 2.427 1.00 87.88 176 GLN A CA 1
ATOM 1337 C C . GLN A 1 176 ? 14.271 9.852 2.727 1.00 87.88 176 GLN A C 1
ATOM 1339 O O . GLN A 1 176 ? 14.632 10.710 1.919 1.00 87.88 176 GLN A O 1
ATOM 1344 N N . LEU A 1 177 ? 14.855 9.681 3.910 1.00 84.56 177 LEU A N 1
ATOM 1345 C CA . LEU A 1 177 ? 16.028 10.423 4.338 1.00 84.56 177 LEU A CA 1
ATOM 1346 C C . LEU A 1 177 ? 17.253 9.587 4.014 1.00 84.56 177 LEU A C 1
ATOM 1348 O O . LEU A 1 177 ? 17.392 8.443 4.442 1.00 84.56 177 LEU A O 1
ATOM 1352 N N . ARG A 1 178 ? 18.166 10.167 3.244 1.00 75.31 178 ARG A N 1
ATOM 1353 C CA . ARG A 1 178 ? 19.365 9.470 2.792 1.00 75.31 178 ARG A CA 1
ATOM 1354 C C . ARG A 1 178 ? 20.561 10.401 2.797 1.00 75.31 178 ARG A C 1
ATOM 1356 O O . ARG A 1 178 ? 20.423 11.620 2.760 1.00 75.31 178 ARG A O 1
ATOM 1363 N N . THR A 1 179 ? 21.752 9.811 2.815 1.00 70.06 179 THR A N 1
ATOM 1364 C CA . THR A 1 179 ? 23.006 10.566 2.710 1.00 70.06 179 THR A CA 1
ATOM 1365 C C . THR A 1 179 ? 23.233 11.124 1.303 1.00 70.06 179 THR A C 1
ATOM 1367 O O . THR A 1 179 ? 23.921 12.127 1.148 1.00 70.06 179 THR A O 1
ATOM 1370 N N . ASP A 1 180 ? 22.665 10.483 0.279 1.00 68.00 180 ASP A N 1
ATOM 1371 C CA . ASP A 1 180 ? 22.716 10.861 -1.134 1.00 68.00 180 ASP A CA 1
ATOM 1372 C C . ASP A 1 180 ? 21.428 11.581 -1.572 1.00 68.00 180 ASP A C 1
ATOM 1374 O O . ASP A 1 180 ? 20.661 11.088 -2.394 1.00 68.00 180 ASP A O 1
ATOM 1378 N N . ILE A 1 181 ? 21.178 12.757 -0.986 1.00 69.44 181 ILE A N 1
ATOM 1379 C CA . ILE A 1 181 ? 19.962 13.558 -1.204 1.00 69.44 181 ILE A CA 1
ATOM 1380 C C . ILE A 1 181 ? 19.737 13.833 -2.702 1.00 69.44 181 ILE A C 1
ATOM 1382 O O . ILE A 1 181 ? 20.587 14.420 -3.377 1.00 69.44 181 ILE A O 1
ATOM 1386 N N . THR A 1 182 ? 18.557 13.471 -3.215 1.00 84.12 182 THR A N 1
ATOM 1387 C CA . THR A 1 182 ? 18.107 13.858 -4.559 1.00 84.12 182 THR A CA 1
ATOM 1388 C C . THR A 1 182 ? 17.340 15.174 -4.520 1.00 84.12 182 THR A C 1
ATOM 1390 O O . THR A 1 182 ? 16.720 15.524 -3.517 1.00 84.12 182 THR A O 1
ATOM 1393 N N . ALA A 1 183 ? 17.321 15.898 -5.644 1.00 89.06 183 ALA A N 1
ATOM 1394 C CA . ALA A 1 183 ? 16.569 17.150 -5.749 1.00 89.06 183 ALA A CA 1
ATOM 1395 C C . ALA A 1 183 ? 15.067 16.968 -5.453 1.00 89.06 183 ALA A C 1
ATOM 1397 O O . ALA A 1 183 ? 14.455 17.844 -4.848 1.00 89.06 183 ALA A O 1
ATOM 1398 N N . LEU A 1 184 ? 14.482 15.829 -5.847 1.00 89.06 184 LEU A N 1
ATOM 1399 C CA . LEU A 1 184 ? 13.077 15.523 -5.577 1.00 89.06 184 LEU A CA 1
ATOM 1400 C C . LEU A 1 184 ? 12.833 15.226 -4.092 1.00 89.06 184 LEU A C 1
ATOM 1402 O O . LEU A 1 184 ? 11.903 15.788 -3.517 1.00 89.06 184 LEU A O 1
ATOM 1406 N N . GLY A 1 185 ? 13.670 14.390 -3.466 1.00 90.25 185 GLY A N 1
ATOM 1407 C CA . GLY A 1 185 ? 13.562 14.100 -2.033 1.00 90.25 185 GLY A CA 1
ATOM 1408 C C . GLY A 1 185 ? 13.714 15.362 -1.182 1.00 90.25 185 GLY A C 1
ATOM 1409 O O . GLY A 1 185 ? 12.906 15.607 -0.290 1.00 90.25 185 GLY A O 1
ATOM 1410 N N . GLU A 1 186 ? 14.674 16.222 -1.530 1.00 91.00 186 GLU A N 1
ATOM 1411 C CA . GLU A 1 186 ? 14.877 17.510 -0.864 1.00 91.00 186 GLU A CA 1
ATOM 1412 C C . GLU A 1 186 ? 13.679 18.450 -1.025 1.00 91.00 186 GLU A C 1
ATOM 1414 O O . GLU A 1 186 ? 13.217 19.045 -0.051 1.00 91.00 186 GLU A O 1
ATOM 1419 N N . ALA A 1 187 ? 13.136 18.568 -2.241 1.00 92.81 187 ALA A N 1
ATOM 1420 C CA . ALA A 1 187 ? 11.968 19.405 -2.492 1.00 92.81 187 ALA A CA 1
ATOM 1421 C C . ALA A 1 187 ? 10.761 18.957 -1.652 1.00 92.81 187 ALA A C 1
ATOM 1423 O O . ALA A 1 187 ? 10.097 19.795 -1.040 1.00 92.81 187 ALA A O 1
ATOM 1424 N N . ARG A 1 188 ? 10.512 17.644 -1.562 1.00 93.62 188 ARG A N 1
ATOM 1425 C CA . ARG A 1 188 ? 9.418 17.089 -0.751 1.00 93.62 188 ARG A CA 1
ATOM 1426 C C . ARG A 1 188 ? 9.633 17.297 0.740 1.00 93.62 188 ARG A C 1
ATOM 1428 O O . ARG A 1 188 ? 8.701 17.722 1.418 1.00 93.62 188 ARG A O 1
ATOM 1435 N N . ARG A 1 189 ? 10.858 17.092 1.231 1.00 92.44 189 ARG A N 1
ATOM 1436 C CA . ARG A 1 189 ? 11.243 17.356 2.625 1.00 92.44 189 ARG A CA 1
ATOM 1437 C C . ARG A 1 189 ? 10.990 18.811 3.021 1.00 92.44 189 ARG A C 1
ATOM 1439 O O . ARG A 1 189 ? 10.464 19.075 4.097 1.00 92.44 189 ARG A O 1
ATOM 1446 N N . LEU A 1 190 ? 11.336 19.758 2.147 1.00 92.62 190 LEU A N 1
ATOM 1447 C CA . LEU A 1 190 ? 11.101 21.187 2.378 1.00 92.62 190 LEU A CA 1
ATOM 1448 C C . LEU A 1 190 ? 9.616 21.561 2.286 1.00 92.62 190 LEU A C 1
ATOM 1450 O O . LEU A 1 190 ? 9.153 22.409 3.048 1.00 92.62 190 LEU A O 1
ATOM 1454 N N . GLN A 1 191 ? 8.873 20.944 1.366 1.00 94.62 191 GLN A N 1
ATOM 1455 C CA . GLN A 1 191 ? 7.446 21.202 1.177 1.00 94.62 191 GLN A CA 1
ATOM 1456 C C . GLN A 1 191 ? 6.590 20.616 2.307 1.00 94.62 191 GLN A C 1
ATOM 1458 O O . GLN A 1 191 ? 5.628 21.253 2.736 1.00 94.62 191 GLN A O 1
ATOM 1463 N N . THR A 1 192 ? 6.940 19.424 2.793 1.00 94.12 192 THR A N 1
ATOM 1464 C CA . THR A 1 192 ? 6.210 18.705 3.844 1.00 94.12 192 THR A CA 1
ATOM 1465 C C . THR A 1 192 ? 7.172 18.206 4.926 1.00 94.12 192 THR A C 1
ATOM 1467 O O . THR A 1 192 ? 7.470 17.014 4.982 1.00 94.12 192 THR A O 1
ATOM 1470 N N . PRO A 1 193 ? 7.669 19.087 5.811 1.00 93.19 193 PRO A N 1
ATOM 1471 C CA . PRO A 1 193 ? 8.555 18.670 6.891 1.00 93.19 193 PRO A CA 1
ATOM 1472 C C . PRO A 1 193 ? 7.873 17.680 7.841 1.00 93.19 193 PRO A C 1
ATOM 1474 O O . PRO A 1 193 ? 6.729 17.890 8.245 1.00 93.19 193 PRO A O 1
ATOM 1477 N N . ASN A 1 194 ? 8.609 16.653 8.266 1.00 94.25 194 ASN A N 1
ATOM 1478 C CA . ASN A 1 194 ? 8.123 15.626 9.190 1.00 94.25 194 ASN A CA 1
ATOM 1479 C C . ASN A 1 194 ? 9.014 15.504 10.444 1.00 94.25 194 ASN A C 1
ATOM 1481 O O . ASN A 1 194 ? 9.763 14.537 10.587 1.00 94.25 194 ASN A O 1
ATOM 1485 N N . PRO A 1 195 ? 9.032 16.509 11.338 1.00 93.44 195 PRO A N 1
ATOM 1486 C CA . PRO A 1 195 ? 9.893 16.485 12.516 1.00 93.44 195 PRO A CA 1
ATOM 1487 C C . PRO A 1 195 ? 9.384 15.506 13.579 1.00 93.44 195 PRO A C 1
ATOM 1489 O O . PRO A 1 195 ? 8.179 15.360 13.793 1.00 93.44 195 PRO A O 1
ATOM 1492 N N . LYS A 1 196 ? 10.307 14.896 14.330 1.00 90.81 196 LYS A N 1
ATOM 1493 C CA . LYS A 1 196 ? 9.950 14.069 15.488 1.00 90.81 196 LYS A CA 1
ATOM 1494 C C . LYS A 1 196 ? 9.276 14.941 16.566 1.00 90.81 196 LYS A C 1
ATOM 1496 O O . LYS A 1 196 ? 9.781 16.029 16.877 1.00 90.81 196 LYS A O 1
ATOM 1501 N N . PRO A 1 197 ? 8.158 14.495 17.175 1.00 88.75 197 PRO A N 1
ATOM 1502 C CA . PRO A 1 197 ? 7.457 15.265 18.197 1.00 88.75 197 PRO A CA 1
ATOM 1503 C C . PRO A 1 197 ? 8.376 15.656 19.358 1.00 88.75 197 PRO A C 1
ATOM 1505 O O . PRO A 1 197 ? 9.135 14.838 19.877 1.00 88.75 197 PRO A O 1
ATOM 1508 N N . GLY A 1 198 ? 8.319 16.926 19.762 1.00 89.94 198 GLY A N 1
ATOM 1509 C CA . GLY A 1 198 ? 9.161 17.460 20.838 1.00 89.94 198 GLY A CA 1
ATOM 1510 C C . GLY A 1 198 ? 10.635 17.677 20.469 1.00 89.94 198 GLY A C 1
ATOM 1511 O O . GLY A 1 198 ? 11.406 18.079 21.336 1.00 89.94 198 GLY A O 1
ATOM 1512 N N . GLN A 1 199 ? 11.035 17.465 19.209 1.00 91.31 199 GLN A N 1
ATOM 1513 C CA . GLN A 1 199 ? 12.407 17.678 18.730 1.00 91.31 199 GLN A CA 1
ATOM 1514 C C . GLN A 1 199 ? 12.425 18.627 17.514 1.00 91.31 199 GLN A C 1
ATOM 1516 O O . GLN A 1 199 ? 12.540 18.172 16.372 1.00 91.31 199 GLN A O 1
ATOM 1521 N N . PRO A 1 200 ? 12.293 19.953 17.718 1.00 87.12 200 PRO A N 1
ATOM 1522 C CA . PRO A 1 200 ? 12.328 20.925 16.625 1.00 87.12 200 PRO A CA 1
ATOM 1523 C C . PRO A 1 200 ? 13.612 20.816 15.794 1.00 87.12 200 PRO A C 1
ATOM 1525 O O . PRO A 1 200 ? 14.703 20.711 16.348 1.00 87.12 200 PRO A O 1
ATOM 1528 N N . GLY A 1 201 ? 13.478 20.850 14.467 1.00 85.69 201 GLY A N 1
ATOM 1529 C CA . GLY A 1 201 ? 14.605 20.724 13.537 1.00 85.69 201 GLY A CA 1
ATOM 1530 C C . GLY A 1 201 ? 15.114 19.294 13.328 1.00 85.69 201 GLY A C 1
ATOM 1531 O O . GLY A 1 201 ? 16.034 19.102 12.540 1.00 85.69 201 GLY A O 1
ATOM 1532 N N . SER A 1 202 ? 14.528 18.298 14.001 1.00 90.62 202 SER A N 1
ATOM 1533 C CA . SER A 1 202 ? 14.731 16.896 13.630 1.00 90.62 202 SER A CA 1
ATOM 1534 C C . SER A 1 202 ? 14.011 16.567 12.325 1.00 90.62 202 SER A C 1
ATOM 1536 O O . SER A 1 202 ? 13.086 17.267 11.909 1.00 90.62 202 SER A O 1
ATOM 1538 N N . GLU A 1 203 ? 14.421 15.465 11.710 1.00 87.75 203 GLU A N 1
ATOM 1539 C CA . GLU A 1 203 ? 13.822 14.954 10.486 1.00 87.75 203 GLU A CA 1
ATOM 1540 C C . GLU A 1 203 ? 13.409 13.502 10.682 1.00 87.75 203 GLU A C 1
ATOM 1542 O O . GLU A 1 203 ? 14.051 12.737 11.410 1.00 87.75 203 GLU A O 1
ATOM 1547 N N . HIS A 1 204 ? 12.324 13.135 10.017 1.00 91.88 204 HIS A N 1
ATOM 1548 C CA . HIS A 1 204 ? 11.854 11.772 9.891 1.00 91.88 204 HIS A CA 1
ATOM 1549 C C . HIS A 1 204 ? 11.474 11.522 8.431 1.00 91.88 204 HIS A C 1
ATOM 1551 O O . HIS A 1 204 ? 11.013 12.436 7.738 1.00 91.88 204 HIS A O 1
ATOM 1557 N N . GLU A 1 205 ? 11.672 10.291 7.961 1.00 91.75 205 GLU A N 1
ATOM 1558 C CA . GLU A 1 205 ? 11.119 9.861 6.674 1.00 91.75 205 GLU A CA 1
ATOM 1559 C C . GLU A 1 205 ? 9.596 9.992 6.711 1.00 91.75 205 GLU A C 1
ATOM 1561 O O . GLU A 1 205 ? 8.976 9.755 7.752 1.00 91.75 205 GLU A O 1
ATOM 1566 N N . LEU A 1 206 ? 8.982 10.370 5.597 1.00 95.12 206 LEU A N 1
ATOM 1567 C CA . LEU A 1 206 ? 7.529 10.427 5.490 1.00 95.12 206 LEU A CA 1
ATOM 1568 C C . LEU A 1 206 ? 7.063 9.252 4.636 1.00 95.12 206 LEU A C 1
ATOM 1570 O O . LEU A 1 206 ? 7.484 9.122 3.487 1.00 95.12 206 LEU A O 1
ATOM 1574 N N . LEU A 1 207 ? 6.223 8.387 5.210 1.00 96.00 207 LEU A N 1
ATOM 1575 C CA . LEU A 1 207 ? 5.668 7.229 4.515 1.00 96.00 207 LEU A CA 1
ATOM 1576 C C . LEU A 1 207 ? 4.738 7.694 3.397 1.00 96.00 207 LEU A C 1
ATOM 1578 O O . LEU A 1 207 ? 3.962 8.635 3.571 1.00 96.00 207 LEU A O 1
ATOM 1582 N N . CYS A 1 208 ? 4.784 6.984 2.277 1.00 97.44 208 CYS A N 1
ATOM 1583 C CA . CYS A 1 208 ? 3.760 7.109 1.254 1.00 97.44 208 CYS A CA 1
ATOM 1584 C C . CYS A 1 208 ? 2.458 6.490 1.743 1.00 97.44 208 CYS A C 1
ATOM 1586 O O . CYS A 1 208 ? 2.458 5.651 2.650 1.00 97.44 208 CYS A O 1
ATOM 1588 N N . GLU A 1 209 ? 1.354 6.856 1.103 1.00 97.81 209 GLU A N 1
ATOM 1589 C CA . GLU A 1 209 ? 0.066 6.218 1.346 1.00 97.81 209 GLU A CA 1
ATOM 1590 C C . GLU A 1 209 ? -0.690 5.861 0.064 1.00 97.81 209 GLU A C 1
ATOM 1592 O O . GLU A 1 209 ? -0.657 6.577 -0.939 1.00 97.81 209 GLU A O 1
ATOM 1597 N N . THR A 1 210 ? -1.440 4.766 0.143 1.00 98.44 210 THR A N 1
ATOM 1598 C CA . THR A 1 210 ? -2.563 4.461 -0.747 1.00 98.44 210 THR A CA 1
ATOM 1599 C C . THR A 1 210 ? -3.832 4.464 0.085 1.00 98.44 210 THR A C 1
ATOM 1601 O O . THR A 1 210 ? -3.887 3.826 1.139 1.00 98.44 210 THR A O 1
ATOM 1604 N N . ASN A 1 211 ? -4.858 5.149 -0.402 1.00 98.62 211 ASN A N 1
ATOM 1605 C CA . ASN A 1 211 ? -6.097 5.347 0.332 1.00 98.62 211 ASN A CA 1
ATOM 1606 C C . ASN A 1 211 ? -7.223 4.514 -0.278 1.00 98.62 211 ASN A C 1
ATOM 1608 O O . ASN A 1 211 ? -7.359 4.422 -1.497 1.00 98.62 211 ASN A O 1
ATOM 1612 N N . VAL A 1 212 ? -8.040 3.900 0.573 1.00 98.56 212 VAL A N 1
ATOM 1613 C CA . VAL A 1 212 ? -9.167 3.065 0.151 1.00 98.56 212 VAL A CA 1
ATOM 1614 C C . VAL A 1 212 ? -10.399 3.391 0.978 1.00 98.56 212 VAL A C 1
ATOM 1616 O O . VAL A 1 212 ? -10.323 3.493 2.200 1.00 98.56 212 VAL A O 1
ATOM 1619 N N . ARG A 1 213 ? -11.549 3.540 0.317 1.00 98.38 213 ARG A N 1
ATOM 1620 C CA . ARG A 1 213 ? -12.842 3.596 1.000 1.00 98.38 213 ARG A CA 1
ATOM 1621 C C . ARG A 1 213 ? -13.345 2.178 1.218 1.00 98.38 213 ARG A C 1
ATOM 1623 O O . ARG A 1 213 ? -13.425 1.390 0.272 1.00 98.38 213 ARG A O 1
ATOM 1630 N N . LEU A 1 214 ? -13.664 1.848 2.462 1.00 98.19 214 LEU A N 1
ATOM 1631 C CA . LEU A 1 214 ? -14.292 0.580 2.773 1.00 98.19 214 LEU A CA 1
ATOM 1632 C C . LEU A 1 214 ? -15.723 0.584 2.216 1.00 98.19 214 LEU A C 1
ATOM 1634 O O . LEU A 1 214 ? -16.420 1.578 2.381 1.00 98.19 214 LEU A O 1
ATOM 1638 N N . PRO A 1 215 ? -16.183 -0.493 1.574 1.00 97.81 215 PRO A N 1
ATOM 1639 C CA . PRO A 1 215 ? -17.543 -0.544 1.052 1.00 97.81 215 PRO A CA 1
ATOM 1640 C C . PRO A 1 215 ? -18.605 -0.403 2.146 1.00 97.81 215 PRO A C 1
ATOM 1642 O O . PRO A 1 215 ? -18.404 -0.865 3.269 1.00 97.81 215 PRO A O 1
ATOM 1645 N N . ASP A 1 216 ? -19.750 0.177 1.807 1.00 96.75 216 ASP A N 1
ATOM 1646 C CA . ASP A 1 216 ? -20.900 0.349 2.702 1.00 96.75 216 ASP A CA 1
ATOM 1647 C C . ASP A 1 216 ? -21.558 -0.985 3.105 1.00 96.75 216 ASP A C 1
ATOM 1649 O O . ASP A 1 216 ? -22.105 -1.122 4.198 1.00 96.75 216 ASP A O 1
ATOM 1653 N N . ASP A 1 217 ? -21.460 -2.004 2.249 1.00 95.56 217 ASP A N 1
ATOM 1654 C CA . ASP A 1 217 ? -22.060 -3.324 2.446 1.00 95.56 217 ASP A CA 1
ATOM 1655 C C . ASP A 1 217 ? -21.208 -4.287 3.298 1.00 95.56 217 ASP A C 1
ATOM 1657 O O . ASP A 1 217 ? -21.539 -5.475 3.417 1.00 95.56 217 ASP A O 1
ATOM 1661 N N . VAL A 1 218 ? -20.090 -3.835 3.876 1.00 97.56 218 VAL A N 1
ATOM 1662 C CA . VAL A 1 218 ? -19.317 -4.642 4.835 1.00 97.56 218 VAL A CA 1
ATOM 1663 C C . VAL A 1 218 ? -20.111 -4.884 6.121 1.00 97.56 218 VAL A C 1
ATOM 1665 O O . VAL A 1 218 ? -20.868 -4.043 6.597 1.00 97.56 218 VAL A O 1
ATOM 1668 N N . THR A 1 219 ? -19.965 -6.077 6.694 1.00 97.69 219 THR A N 1
ATOM 1669 C CA . THR A 1 219 ? -20.790 -6.504 7.828 1.00 97.69 219 THR A CA 1
ATOM 1670 C C . THR A 1 219 ? -20.122 -6.138 9.146 1.00 97.69 219 THR A C 1
ATOM 1672 O O . THR A 1 219 ? -19.056 -6.657 9.464 1.00 97.69 219 THR A O 1
ATOM 1675 N N . VAL A 1 220 ? -20.773 -5.285 9.937 1.00 98.19 220 VAL A N 1
ATOM 1676 C CA . VAL A 1 220 ? -20.337 -4.964 11.304 1.00 98.19 220 VAL A CA 1
ATOM 1677 C C . VAL A 1 220 ? -20.204 -6.241 12.141 1.00 98.19 220 VAL A C 1
ATOM 1679 O O . VAL A 1 220 ? -21.052 -7.133 12.086 1.00 98.19 220 VAL A O 1
ATOM 1682 N N . GLY A 1 221 ? -19.127 -6.328 12.919 1.00 98.00 221 GLY A N 1
ATOM 1683 C CA . GLY A 1 221 ? -18.772 -7.491 13.729 1.00 98.00 221 GLY A CA 1
ATOM 1684 C C . GLY A 1 221 ? -18.081 -8.614 12.951 1.00 98.00 221 GLY A C 1
ATOM 1685 O O . GLY A 1 221 ? -17.752 -9.637 13.547 1.00 98.00 221 GLY A O 1
ATOM 1686 N N . GLN A 1 222 ? -17.858 -8.447 11.644 1.00 97.69 222 GLN A N 1
ATOM 1687 C CA . GLN A 1 222 ? -17.079 -9.371 10.822 1.00 97.69 222 GLN A CA 1
ATOM 1688 C C . GLN A 1 222 ? -15.752 -8.735 10.409 1.00 97.69 222 GLN A C 1
ATOM 1690 O O . GLN A 1 222 ? -15.622 -7.517 10.286 1.00 97.69 222 GLN A O 1
ATOM 1695 N N . THR A 1 223 ? -14.759 -9.583 10.170 1.00 97.56 223 THR A N 1
ATOM 1696 C CA . THR A 1 223 ? -13.494 -9.163 9.570 1.00 97.56 223 THR A CA 1
ATOM 1697 C C . THR A 1 223 ? -13.676 -8.973 8.063 1.00 97.56 223 THR A C 1
ATOM 1699 O O . THR A 1 223 ? -14.355 -9.764 7.406 1.00 97.56 223 THR A O 1
ATOM 1702 N N . TYR A 1 224 ? -13.036 -7.948 7.504 1.00 98.56 224 TYR A N 1
ATOM 1703 C CA . TYR A 1 224 ? -12.912 -7.747 6.063 1.00 98.56 224 TYR A CA 1
ATOM 1704 C C . TYR A 1 224 ? -11.438 -7.820 5.665 1.00 98.56 224 TYR A C 1
ATOM 1706 O O . TYR A 1 224 ? -10.581 -7.244 6.338 1.00 98.56 224 TYR A O 1
ATOM 1714 N N . THR A 1 225 ? -11.128 -8.540 4.590 1.00 98.75 225 THR A N 1
ATOM 1715 C CA . THR A 1 225 ? -9.748 -8.680 4.118 1.00 98.75 225 THR A CA 1
ATOM 1716 C C . THR A 1 225 ? -9.473 -7.684 3.007 1.00 98.75 225 THR A C 1
ATOM 1718 O O . THR A 1 225 ? -10.266 -7.552 2.074 1.00 98.75 225 THR A O 1
ATOM 1721 N N . LEU A 1 226 ? -8.323 -7.024 3.102 1.00 98.88 226 LEU A N 1
ATOM 1722 C CA . LEU A 1 226 ? -7.767 -6.125 2.106 1.00 98.88 226 LEU A CA 1
ATOM 1723 C C . LEU A 1 226 ? -6.457 -6.711 1.569 1.00 98.88 226 LEU A C 1
ATOM 1725 O O . LEU A 1 226 ? -5.611 -7.186 2.331 1.00 98.88 226 LEU A O 1
ATOM 1729 N N . TYR A 1 227 ? -6.282 -6.650 0.256 1.00 98.88 227 TYR A N 1
ATOM 1730 C CA . TYR A 1 227 ? -5.039 -6.999 -0.418 1.00 98.88 227 TYR A CA 1
ATOM 1731 C C . TYR A 1 227 ? -4.457 -5.741 -1.037 1.00 98.88 227 TYR A C 1
ATOM 1733 O O . TYR A 1 227 ? -5.031 -5.188 -1.972 1.00 98.88 227 TYR A O 1
ATOM 1741 N N . TRP A 1 228 ? -3.326 -5.296 -0.504 1.00 98.88 228 TRP A N 1
ATOM 1742 C CA . TRP A 1 228 ? -2.514 -4.252 -1.113 1.00 98.88 228 TRP A CA 1
ATOM 1743 C C . TRP A 1 228 ? -1.589 -4.922 -2.126 1.00 98.88 228 TRP A C 1
ATOM 1745 O O . TRP A 1 228 ? -0.813 -5.797 -1.743 1.00 98.88 228 TRP A O 1
ATOM 1755 N N . VAL A 1 229 ? -1.713 -4.570 -3.405 1.00 98.81 229 VAL A N 1
ATOM 1756 C CA . VAL A 1 229 ? -0.957 -5.160 -4.518 1.00 98.81 229 VAL A CA 1
ATOM 1757 C C . VAL A 1 229 ? -0.284 -4.041 -5.293 1.00 98.81 229 VAL A C 1
ATOM 1759 O O . VAL A 1 229 ? -0.922 -3.336 -6.072 1.00 98.81 229 VAL A O 1
ATOM 1762 N N . TRP A 1 230 ? 1.014 -3.875 -5.087 1.00 98.38 230 TRP A N 1
ATOM 1763 C CA . TRP A 1 230 ? 1.824 -2.916 -5.818 1.00 98.38 230 TRP A CA 1
ATOM 1764 C C . TRP A 1 230 ? 2.428 -3.565 -7.058 1.00 98.38 230 TRP A C 1
ATOM 1766 O O . TRP A 1 230 ? 3.148 -4.552 -6.954 1.00 98.38 230 TRP A O 1
ATOM 1776 N N . GLN A 1 231 ? 2.120 -3.006 -8.223 1.00 96.25 231 GLN A N 1
ATOM 1777 C CA . GLN A 1 231 ? 2.621 -3.399 -9.533 1.00 96.25 231 GLN A CA 1
ATOM 1778 C C . GLN A 1 231 ? 3.744 -2.437 -9.960 1.00 96.25 231 GLN A C 1
ATOM 1780 O O . GLN A 1 231 ? 3.499 -1.252 -10.208 1.00 96.25 231 GLN A O 1
ATOM 1785 N N . TRP A 1 232 ? 4.973 -2.954 -10.070 1.00 93.69 232 TRP A N 1
ATOM 1786 C CA . TRP A 1 232 ? 6.188 -2.194 -10.396 1.00 93.69 232 TRP A CA 1
ATOM 1787 C C . TRP A 1 232 ? 7.048 -2.855 -11.496 1.00 93.69 232 TRP A C 1
ATOM 1789 O O . TRP A 1 232 ? 8.244 -3.112 -11.314 1.00 93.69 232 TRP A O 1
ATOM 1799 N N . PRO A 1 233 ? 6.447 -3.143 -12.664 1.00 92.62 233 PRO A N 1
ATOM 1800 C CA . PRO A 1 233 ? 7.056 -3.925 -13.740 1.00 92.62 233 PRO A CA 1
ATOM 1801 C C . PRO A 1 233 ? 8.313 -3.269 -14.321 1.00 92.62 233 PRO A C 1
ATOM 1803 O O . PRO A 1 233 ? 8.648 -2.118 -14.047 1.00 92.62 233 PRO A O 1
ATOM 1806 N N . THR A 1 234 ? 8.966 -3.988 -15.225 1.00 90.88 234 THR A N 1
ATOM 1807 C CA . THR A 1 234 ? 9.961 -3.427 -16.140 1.00 90.88 234 THR A CA 1
ATOM 1808 C C . THR A 1 234 ? 9.459 -3.559 -17.574 1.00 90.88 234 THR A C 1
ATOM 1810 O O . THR A 1 234 ? 9.112 -4.654 -18.012 1.00 90.88 234 THR A O 1
ATOM 1813 N N . ALA A 1 235 ? 9.411 -2.453 -18.314 1.00 89.56 235 ALA A N 1
ATOM 1814 C CA . ALA A 1 235 ? 8.982 -2.435 -19.709 1.00 89.56 235 ALA A CA 1
ATOM 1815 C C . ALA A 1 235 ? 9.971 -3.175 -20.641 1.00 89.56 235 ALA A C 1
ATOM 1817 O O . ALA A 1 235 ? 11.168 -3.231 -20.328 1.00 89.56 235 ALA A O 1
ATOM 1818 N N . PRO A 1 236 ? 9.500 -3.690 -21.799 1.00 89.19 236 PRO A N 1
ATOM 1819 C CA . PRO A 1 236 ? 10.339 -4.335 -22.809 1.00 89.19 236 PRO A CA 1
ATOM 1820 C C . PRO A 1 236 ? 11.434 -3.411 -23.344 1.00 89.19 236 PRO A C 1
ATOM 1822 O O . PRO A 1 236 ? 11.152 -2.270 -23.718 1.00 89.19 236 PRO A O 1
ATOM 1825 N N . GLN A 1 237 ? 12.678 -3.892 -23.390 1.00 83.81 237 GLN A N 1
ATOM 1826 C CA . GLN A 1 237 ? 13.855 -3.105 -23.777 1.00 83.81 237 GLN A CA 1
ATOM 1827 C C . GLN A 1 237 ? 14.888 -3.944 -24.533 1.00 83.81 237 GLN A C 1
ATOM 1829 O O . GLN A 1 237 ? 14.935 -5.157 -24.387 1.00 83.81 237 GLN A O 1
ATOM 1834 N N . GLN A 1 238 ? 15.741 -3.298 -25.333 1.00 78.94 238 GLN A N 1
ATOM 1835 C CA . GLN A 1 238 ? 16.883 -3.978 -25.956 1.00 78.94 238 GLN A CA 1
ATOM 1836 C C . GLN A 1 238 ? 17.947 -4.332 -24.906 1.00 78.94 238 GLN A C 1
ATOM 1838 O O . GLN A 1 238 ? 18.060 -3.665 -23.876 1.00 78.94 238 GLN A O 1
ATOM 1843 N N . GLU A 1 239 ? 18.748 -5.360 -25.188 1.00 70.94 239 GLU A N 1
ATOM 1844 C CA . GLU A 1 239 ? 19.859 -5.782 -24.329 1.00 70.94 239 GLU A CA 1
ATOM 1845 C C . GLU A 1 239 ? 20.792 -4.601 -23.996 1.00 70.94 239 GLU A C 1
ATOM 1847 O O . GLU A 1 239 ? 21.169 -3.849 -24.904 1.00 70.94 239 GLU A O 1
ATOM 1852 N N . PRO A 1 240 ? 21.179 -4.412 -22.717 1.00 66.00 240 PRO A N 1
ATOM 1853 C CA . PRO A 1 240 ? 21.110 -5.377 -21.606 1.00 66.00 240 PRO A CA 1
ATOM 1854 C C . PRO A 1 240 ? 19.809 -5.376 -20.751 1.00 66.00 240 PRO A C 1
ATOM 1856 O O . PRO A 1 240 ? 19.861 -5.722 -19.572 1.00 66.00 240 PRO A O 1
ATOM 1859 N N . GLY A 1 241 ? 18.650 -4.956 -21.282 1.00 76.25 241 GLY A N 1
ATOM 1860 C CA . GLY A 1 241 ? 17.343 -5.013 -20.597 1.00 76.25 241 GLY A CA 1
ATOM 1861 C C . GLY A 1 241 ? 16.461 -6.217 -20.985 1.00 76.25 241 GLY A C 1
ATOM 1862 O O . GLY A 1 241 ? 16.750 -6.899 -21.966 1.00 76.25 241 GLY A O 1
ATOM 1863 N N . PRO A 1 242 ? 15.357 -6.486 -20.252 1.00 83.75 242 PRO A N 1
ATOM 1864 C CA . PRO A 1 242 ? 14.476 -7.609 -20.559 1.00 83.75 242 PRO A CA 1
ATOM 1865 C C . PRO A 1 242 ? 13.716 -7.364 -21.869 1.00 83.75 242 PRO A C 1
ATOM 1867 O O . PRO A 1 242 ? 12.841 -6.498 -21.941 1.00 83.75 242 PRO A O 1
ATOM 1870 N N . VAL A 1 243 ? 14.008 -8.170 -22.894 1.00 86.62 243 VAL A N 1
ATOM 1871 C CA . VAL A 1 243 ? 13.440 -8.034 -24.252 1.00 86.62 243 VAL A CA 1
ATOM 1872 C C . VAL A 1 243 ? 11.914 -8.032 -24.274 1.00 86.62 243 VAL A C 1
ATOM 1874 O O . VAL A 1 243 ? 11.323 -7.314 -25.075 1.00 86.62 243 VAL A O 1
ATOM 1877 N N . ASN A 1 244 ? 11.274 -8.775 -23.369 1.00 88.88 244 ASN A N 1
ATOM 1878 C CA . ASN A 1 244 ? 9.813 -8.894 -23.296 1.00 88.88 244 ASN A CA 1
ATOM 1879 C C . ASN A 1 244 ? 9.223 -8.177 -22.070 1.00 88.88 244 ASN A C 1
ATOM 1881 O O . ASN A 1 244 ? 8.050 -8.358 -21.745 1.00 88.88 244 ASN A O 1
ATOM 1885 N N . GLY A 1 245 ? 10.035 -7.379 -21.375 1.00 91.00 245 GLY A N 1
ATOM 1886 C CA . GLY A 1 245 ? 9.693 -6.830 -20.072 1.00 91.00 245 GLY A CA 1
ATOM 1887 C C . GLY A 1 245 ? 9.700 -7.898 -18.982 1.00 91.00 245 GLY A C 1
ATOM 1888 O O . GLY A 1 245 ? 10.138 -9.028 -19.199 1.00 91.00 245 GLY A O 1
ATOM 1889 N N . LYS A 1 246 ? 9.246 -7.510 -17.796 1.00 91.94 246 LYS A N 1
ATOM 1890 C CA . LYS A 1 246 ? 9.149 -8.382 -16.629 1.00 91.94 246 LYS A CA 1
ATOM 1891 C C . LYS A 1 246 ? 8.097 -7.853 -15.655 1.00 91.94 246 LYS A C 1
ATOM 1893 O O . LYS A 1 246 ? 8.028 -6.649 -15.402 1.00 91.94 246 LYS A O 1
ATOM 1898 N N . ASP A 1 247 ? 7.321 -8.765 -15.093 1.00 94.38 247 ASP A N 1
ATOM 1899 C CA . ASP A 1 247 ? 6.459 -8.540 -13.944 1.00 94.38 247 ASP A CA 1
ATOM 1900 C C . ASP A 1 247 ? 7.269 -8.373 -12.658 1.00 94.38 247 ASP A C 1
ATOM 1902 O O . ASP A 1 247 ? 8.267 -9.053 -12.412 1.00 94.38 247 ASP A O 1
ATOM 1906 N N . GLU A 1 248 ? 6.787 -7.486 -11.800 1.00 94.19 248 GLU A N 1
ATOM 1907 C CA . GLU A 1 248 ? 7.307 -7.318 -10.452 1.00 94.19 248 GLU A CA 1
ATOM 1908 C C . GLU A 1 248 ? 6.177 -6.775 -9.584 1.00 94.19 248 GLU A C 1
ATOM 1910 O O . GLU A 1 248 ? 5.645 -5.692 -9.845 1.00 94.19 248 GLU A O 1
ATOM 1915 N N . TYR A 1 249 ? 5.775 -7.557 -8.590 1.00 97.44 249 TYR A N 1
ATOM 1916 C CA . TYR A 1 249 ? 4.706 -7.215 -7.669 1.00 97.44 249 TYR A CA 1
ATOM 1917 C C . TYR A 1 249 ? 5.169 -7.375 -6.233 1.00 97.44 249 TYR A C 1
ATOM 1919 O O . TYR A 1 249 ? 5.873 -8.331 -5.901 1.00 97.44 249 TYR A O 1
ATOM 1927 N N . TYR A 1 250 ? 4.680 -6.488 -5.376 1.00 98.12 250 TYR A N 1
ATOM 1928 C CA . TYR A 1 250 ? 4.778 -6.629 -3.932 1.00 98.12 250 TYR A CA 1
ATOM 1929 C C . TYR A 1 250 ? 3.394 -6.606 -3.321 1.00 98.12 250 TYR A C 1
ATOM 1931 O O . TYR A 1 250 ? 2.525 -5.854 -3.764 1.00 98.12 250 TYR A O 1
ATOM 1939 N N . THR A 1 251 ? 3.174 -7.420 -2.294 1.00 98.62 251 THR A N 1
ATOM 1940 C CA . THR A 1 251 ? 1.839 -7.535 -1.705 1.00 98.62 251 THR A CA 1
ATOM 1941 C C . THR A 1 251 ? 1.855 -7.487 -0.189 1.00 98.62 251 THR A C 1
ATOM 1943 O O . THR A 1 251 ? 2.804 -7.944 0.446 1.00 98.62 251 THR A O 1
ATOM 1946 N N . SER A 1 252 ? 0.754 -7.033 0.398 1.00 98.69 252 SER A N 1
ATOM 1947 C CA . SER A 1 252 ? 0.460 -7.210 1.819 1.00 98.69 252 SER A CA 1
ATOM 1948 C C . SER A 1 252 ? -0.984 -7.666 1.992 1.00 98.69 252 SER A C 1
ATOM 1950 O O . SER A 1 252 ? -1.906 -7.035 1.472 1.00 98.69 252 SER A O 1
ATOM 1952 N N . CYS A 1 253 ? -1.184 -8.757 2.732 1.00 98.69 253 CYS A N 1
ATOM 1953 C CA . CYS A 1 253 ? -2.511 -9.267 3.063 1.00 98.69 253 CYS A CA 1
ATOM 1954 C C . CYS A 1 253 ? -2.911 -8.840 4.475 1.00 98.69 253 CYS A C 1
ATOM 1956 O O . CYS A 1 253 ? -2.211 -9.108 5.456 1.00 98.69 253 CYS A O 1
ATOM 1958 N N . ILE A 1 254 ? -4.043 -8.151 4.565 1.00 98.75 254 ILE A N 1
ATOM 1959 C CA . ILE A 1 254 ? -4.430 -7.370 5.735 1.00 98.75 254 ILE A CA 1
ATOM 1960 C C . ILE A 1 254 ? -5.862 -7.723 6.114 1.00 98.75 254 ILE A C 1
ATOM 1962 O O . ILE A 1 254 ? -6.722 -7.870 5.252 1.00 98.75 254 ILE A O 1
ATOM 1966 N N . ASP A 1 255 ? -6.123 -7.818 7.412 1.00 98.50 255 ASP A N 1
ATOM 1967 C CA . ASP A 1 255 ? -7.472 -7.938 7.951 1.00 98.50 255 ASP A CA 1
ATOM 1968 C C . ASP A 1 255 ? -7.823 -6.689 8.753 1.00 98.50 255 ASP A C 1
ATOM 1970 O O . ASP A 1 255 ? -7.005 -6.202 9.538 1.00 98.50 255 ASP A O 1
ATOM 1974 N N . VAL A 1 256 ? -9.050 -6.208 8.583 1.00 98.44 256 VAL A N 1
ATOM 1975 C CA . VAL A 1 256 ? -9.629 -5.122 9.377 1.00 98.44 256 VAL A CA 1
ATOM 1976 C C . VAL A 1 256 ? -10.881 -5.619 10.086 1.00 98.44 256 VAL A C 1
ATOM 1978 O O . VAL A 1 256 ? -11.634 -6.424 9.536 1.00 98.44 256 VAL A O 1
ATOM 1981 N N . ASP A 1 257 ? -11.104 -5.155 11.309 1.00 97.88 257 ASP A N 1
ATOM 1982 C CA . ASP A 1 257 ? -12.299 -5.484 12.077 1.00 97.88 257 ASP A CA 1
ATOM 1983 C C . ASP A 1 257 ? -13.338 -4.377 11.873 1.00 97.88 257 ASP A C 1
ATOM 1985 O O . ASP A 1 257 ? -13.087 -3.205 12.171 1.00 97.88 257 ASP A O 1
ATOM 1989 N N . VAL A 1 258 ? -14.502 -4.751 11.336 1.00 98.44 258 VAL A N 1
ATOM 1990 C CA . VAL A 1 258 ? -15.579 -3.803 11.047 1.00 98.44 258 VAL A CA 1
ATOM 1991 C C . VAL A 1 258 ? -16.384 -3.553 12.319 1.00 98.44 258 VAL A C 1
ATOM 1993 O O . VAL A 1 258 ? -17.064 -4.444 12.830 1.00 98.44 258 VAL A O 1
ATOM 1996 N N . VAL A 1 259 ? -16.332 -2.328 12.821 1.00 97.75 259 VAL A N 1
ATOM 1997 C CA . VAL A 1 259 ? -17.027 -1.854 14.021 1.00 97.75 259 VAL A CA 1
ATOM 1998 C C . VAL A 1 259 ? -18.134 -0.863 13.640 1.00 97.75 259 VAL A C 1
ATOM 2000 O O . VAL A 1 259 ? -18.070 -0.266 12.564 1.00 97.75 259 VAL A O 1
ATOM 2003 N N . PRO A 1 260 ? -19.176 -0.688 14.478 1.00 95.88 260 PRO A N 1
ATOM 2004 C CA . PRO A 1 260 ? -20.228 0.288 14.192 1.00 95.88 260 PRO A CA 1
ATOM 2005 C C . PRO A 1 260 ? -19.697 1.727 14.234 1.00 95.88 260 PRO A C 1
ATOM 2007 O O . PRO A 1 260 ? -20.045 2.525 13.372 1.00 95.88 260 PRO A O 1
ATOM 2010 N N . ASP A 1 261 ? -18.806 2.019 15.187 1.00 92.69 261 ASP A N 1
ATOM 2011 C CA . ASP A 1 261 ? -18.224 3.339 15.420 1.00 92.69 261 ASP A CA 1
ATOM 2012 C C . ASP A 1 261 ? -16.714 3.226 15.650 1.00 92.69 261 ASP A C 1
ATOM 2014 O O . ASP A 1 261 ? -16.235 2.266 16.263 1.00 92.69 261 ASP A O 1
ATOM 2018 N N . LEU A 1 262 ? -15.956 4.223 15.186 1.00 92.19 262 LEU A N 1
ATOM 2019 C CA . LEU A 1 262 ? -14.506 4.259 15.368 1.00 92.19 262 LEU A CA 1
ATOM 2020 C C . LEU A 1 262 ? -14.136 4.567 16.833 1.00 92.19 262 LEU A C 1
ATOM 2022 O O . LEU A 1 262 ? -14.649 5.533 17.404 1.00 92.19 262 LEU A O 1
ATOM 2026 N N . PRO A 1 263 ? -13.189 3.830 17.442 1.00 86.56 263 PRO A N 1
ATOM 2027 C CA . PRO A 1 263 ? -12.733 4.083 18.808 1.00 86.56 263 PRO A CA 1
ATOM 2028 C C . PRO A 1 263 ? -11.727 5.249 18.853 1.00 86.56 263 PRO A C 1
ATOM 2030 O O . PRO A 1 263 ? -10.516 5.045 18.940 1.00 86.56 263 PRO A O 1
ATOM 2033 N N . LEU A 1 264 ? -12.214 6.489 18.790 1.00 86.00 264 LEU A N 1
ATOM 2034 C CA . LEU A 1 264 ? -11.356 7.683 18.695 1.00 86.00 264 LEU A CA 1
ATOM 2035 C C . LEU A 1 264 ? -10.401 7.873 19.890 1.00 86.00 264 LEU A C 1
ATOM 2037 O O . LEU A 1 264 ? -9.330 8.449 19.719 1.00 86.00 264 LEU A O 1
ATOM 2041 N N . ASP A 1 265 ? -10.756 7.348 21.064 1.00 78.00 265 ASP A N 1
ATOM 2042 C CA . ASP A 1 265 ? -9.974 7.496 22.301 1.00 78.00 265 ASP A CA 1
ATOM 2043 C C . ASP A 1 265 ? -8.880 6.426 22.476 1.00 78.00 265 ASP A C 1
ATOM 2045 O O . ASP A 1 265 ? -8.097 6.477 23.428 1.00 78.00 265 ASP A O 1
ATOM 2049 N N . GLN A 1 266 ? -8.812 5.430 21.589 1.00 73.38 266 GLN A N 1
ATOM 2050 C CA . GLN A 1 266 ? -7.829 4.353 21.689 1.00 73.38 266 GLN A CA 1
ATOM 2051 C C . GLN A 1 266 ? -6.595 4.667 20.847 1.00 73.38 266 GLN A C 1
ATOM 2053 O O . GLN A 1 266 ? -6.646 4.683 19.618 1.00 73.38 266 GLN A O 1
ATOM 2058 N N . SER A 1 267 ? -5.452 4.844 21.513 1.00 68.62 267 SER A N 1
ATOM 2059 C CA . SER A 1 267 ? -4.151 4.776 20.848 1.00 68.62 267 SER A CA 1
ATOM 2060 C C . SER A 1 267 ? -3.707 3.314 20.798 1.00 68.62 267 SER A C 1
ATOM 2062 O O . SER A 1 267 ? -3.468 2.675 21.821 1.00 68.62 267 SER A O 1
ATOM 2064 N N . GLY A 1 268 ? -3.664 2.757 19.588 1.00 71.31 268 GLY A N 1
ATOM 2065 C CA . GLY A 1 268 ? -3.061 1.450 19.346 1.00 71.31 268 GLY A CA 1
ATOM 2066 C C . GLY A 1 268 ? -1.536 1.493 19.529 1.00 71.31 268 GLY A C 1
ATOM 2067 O O . GLY A 1 268 ? -0.954 2.573 19.664 1.00 71.31 268 GLY A O 1
ATOM 2068 N N . PRO A 1 269 ? -0.865 0.333 19.508 1.00 80.88 269 PRO A N 1
ATOM 2069 C CA . PRO A 1 269 ? 0.589 0.290 19.540 1.00 80.88 269 PRO A CA 1
ATOM 2070 C C . PRO A 1 269 ? 1.150 0.988 18.305 1.00 80.88 269 PRO A C 1
ATOM 2072 O O . PRO A 1 269 ? 0.658 0.790 17.193 1.00 80.88 269 PRO A O 1
ATOM 2075 N N . LEU A 1 270 ? 2.173 1.808 18.525 1.00 87.44 270 LEU A N 1
ATOM 2076 C CA . LEU A 1 270 ? 2.895 2.529 17.484 1.00 87.44 270 LEU A CA 1
ATOM 2077 C C . LEU A 1 270 ? 4.094 1.710 17.016 1.00 87.44 270 LEU A C 1
ATOM 2079 O O . LEU A 1 270 ? 4.656 0.926 17.787 1.00 87.44 270 LEU A O 1
ATOM 2083 N N . LEU A 1 271 ? 4.521 1.948 15.778 1.00 88.69 271 LEU A N 1
ATOM 2084 C CA . LEU A 1 271 ? 5.850 1.531 15.341 1.00 88.69 271 LEU A CA 1
ATOM 2085 C C . LEU A 1 271 ? 6.905 2.223 16.210 1.00 88.69 271 LEU A C 1
ATOM 2087 O O . LEU A 1 271 ? 6.719 3.365 16.638 1.00 88.69 271 LEU A O 1
ATOM 2091 N N . LYS A 1 272 ? 8.032 1.562 16.476 1.00 84.81 272 LYS A N 1
ATOM 2092 C CA . LYS A 1 272 ? 9.069 2.179 17.316 1.00 84.81 272 LYS A CA 1
ATOM 2093 C C . LYS A 1 272 ? 9.706 3.411 16.656 1.00 84.81 272 LYS A C 1
ATOM 2095 O O . LYS A 1 272 ? 10.046 4.351 17.370 1.00 84.81 272 LYS A O 1
ATOM 2100 N N . ASP A 1 273 ? 9.817 3.442 15.330 1.00 83.81 273 ASP A N 1
ATOM 2101 C CA . ASP A 1 273 ? 10.137 4.651 14.550 1.00 83.81 273 ASP A CA 1
ATOM 2102 C C . ASP A 1 273 ? 8.906 5.089 13.743 1.00 83.81 273 ASP A C 1
ATOM 2104 O O . ASP A 1 273 ? 8.875 5.075 12.513 1.00 83.81 273 ASP A O 1
ATOM 2108 N N . GLN A 1 274 ? 7.825 5.367 14.477 1.00 89.88 274 GLN A N 1
ATOM 2109 C CA . GLN A 1 274 ? 6.564 5.834 13.920 1.00 89.88 274 GLN A CA 1
ATOM 2110 C C . GLN A 1 274 ? 6.763 7.140 13.154 1.00 89.88 274 GLN A C 1
ATOM 2112 O O . GLN A 1 274 ? 7.139 8.153 13.742 1.00 89.88 274 GLN A O 1
ATOM 2117 N N . ASP A 1 275 ? 6.377 7.123 11.877 1.00 90.56 275 ASP A N 1
ATOM 2118 C CA . ASP A 1 275 ? 6.196 8.332 11.081 1.00 90.56 275 ASP A CA 1
ATOM 2119 C C . ASP A 1 275 ? 5.226 9.296 11.806 1.00 90.56 275 ASP A C 1
ATOM 2121 O O . ASP A 1 275 ? 4.046 8.936 11.969 1.00 90.56 275 ASP A O 1
ATOM 2125 N N . PRO A 1 276 ? 5.700 10.496 12.217 1.00 92.75 276 PRO A N 1
ATOM 2126 C CA . PRO A 1 276 ? 4.924 11.487 12.962 1.00 92.75 276 PRO A CA 1
ATOM 2127 C C . PRO A 1 276 ? 3.775 12.150 12.199 1.00 92.75 276 PRO A C 1
ATOM 2129 O O . PRO A 1 276 ? 3.003 12.887 12.817 1.00 92.75 276 PRO A O 1
ATOM 2132 N N . MET A 1 277 ? 3.655 11.944 10.886 1.00 94.88 277 MET A N 1
ATOM 2133 C CA . MET A 1 277 ? 2.619 12.583 10.082 1.00 94.88 277 MET A CA 1
ATOM 2134 C C . MET A 1 277 ? 1.224 12.222 10.611 1.00 94.88 277 MET A C 1
ATOM 2136 O O . MET A 1 277 ? 0.910 11.053 10.834 1.00 94.88 277 MET A O 1
ATOM 2140 N N . THR A 1 278 ? 0.378 13.239 10.805 1.00 94.62 278 THR A N 1
ATOM 2141 C CA . THR A 1 278 ? -0.957 13.118 11.434 1.00 94.62 278 THR A CA 1
ATOM 2142 C C . THR A 1 278 ? -2.113 13.333 10.461 1.00 94.62 278 THR A C 1
ATOM 2144 O O . THR A 1 278 ? -3.278 13.342 10.863 1.00 94.62 278 THR A O 1
ATOM 2147 N N . ARG A 1 279 ? -1.807 13.560 9.183 1.00 96.75 279 ARG A N 1
ATOM 2148 C CA . ARG A 1 279 ? -2.784 13.877 8.143 1.00 96.75 279 ARG A CA 1
ATOM 2149 C C . ARG A 1 279 ? -2.474 13.123 6.862 1.00 96.75 279 ARG A C 1
ATOM 2151 O O . ARG A 1 279 ? -1.308 12.997 6.492 1.00 96.75 279 ARG A O 1
ATOM 2158 N N . ALA A 1 280 ? -3.527 12.709 6.175 1.00 97.88 280 ALA A N 1
ATOM 2159 C CA . ALA A 1 280 ? -3.486 12.161 4.829 1.00 97.88 280 ALA A CA 1
ATOM 2160 C C . ALA A 1 280 ? -3.056 13.223 3.805 1.00 97.88 280 ALA A C 1
ATOM 2162 O O . ALA A 1 280 ? -2.973 14.420 4.117 1.00 97.88 280 ALA A O 1
ATOM 2163 N N . VAL A 1 281 ? -2.754 12.796 2.581 1.00 96.62 281 VAL A N 1
ATOM 2164 C CA . VAL A 1 281 ? -2.550 13.721 1.456 1.00 96.62 281 VAL A CA 1
ATO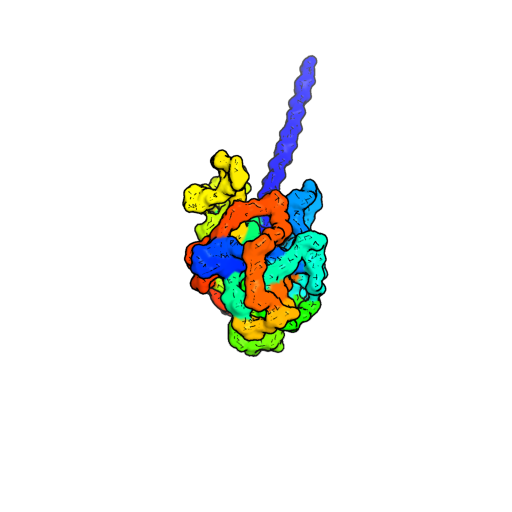M 2165 C C . VAL A 1 281 ? -3.829 14.533 1.190 1.00 96.62 281 VAL A C 1
ATOM 2167 O O . VAL A 1 281 ? -4.927 14.037 1.446 1.00 96.62 281 VAL A O 1
ATOM 2170 N N . PRO A 1 282 ? -3.741 15.785 0.699 1.00 94.75 282 PRO A N 1
ATOM 2171 C CA . PRO A 1 282 ? -4.911 16.663 0.583 1.00 94.75 282 PRO A CA 1
ATOM 2172 C C . PRO A 1 282 ? -6.065 16.112 -0.269 1.00 94.75 282 PRO A C 1
ATOM 2174 O O . PRO A 1 282 ? -7.221 16.427 -0.006 1.00 94.75 282 PRO A O 1
ATOM 2177 N N . ASP A 1 283 ? -5.764 15.294 -1.272 1.00 95.44 283 ASP A N 1
ATOM 2178 C CA . ASP A 1 283 ? -6.695 14.705 -2.236 1.00 95.44 283 ASP A CA 1
ATOM 2179 C C . ASP A 1 283 ? -7.029 13.233 -1.928 1.00 95.44 283 ASP A C 1
ATOM 2181 O O . ASP A 1 283 ? -7.434 12.478 -2.812 1.00 95.44 283 ASP A O 1
ATOM 2185 N N . PHE A 1 284 ? -6.886 12.807 -0.666 1.00 97.12 284 PHE A N 1
ATOM 2186 C CA . PHE A 1 284 ? -7.011 11.408 -0.241 1.00 97.12 284 PHE A CA 1
ATOM 2187 C C . PHE A 1 284 ? -8.279 10.674 -0.715 1.00 97.12 284 PHE A C 1
ATOM 2189 O O . PHE A 1 284 ? -8.232 9.455 -0.876 1.00 97.12 284 PHE A O 1
ATOM 2196 N N . GLU A 1 285 ? -9.389 11.382 -0.948 1.00 96.00 285 GLU A N 1
ATOM 2197 C CA . GLU A 1 285 ? -10.656 10.797 -1.414 1.00 96.00 285 GLU A CA 1
ATOM 2198 C C . GLU A 1 285 ? -10.752 10.609 -2.934 1.00 96.00 285 GLU A C 1
ATOM 2200 O O . GLU A 1 285 ? -11.576 9.818 -3.391 1.00 96.00 285 GLU A O 1
ATOM 2205 N N . SER A 1 286 ? -9.958 11.337 -3.722 1.00 95.44 286 SER A N 1
ATOM 2206 C CA . SER A 1 286 ? -10.077 11.391 -5.186 1.00 95.44 286 SER A CA 1
ATOM 2207 C C . SER A 1 286 ? -8.821 10.944 -5.929 1.00 95.44 286 SER A C 1
ATOM 2209 O O . SER A 1 286 ? -8.806 10.946 -7.163 1.00 95.44 286 SER A O 1
ATOM 2211 N N . ARG A 1 287 ? -7.774 10.540 -5.202 1.00 94.81 287 ARG A N 1
ATOM 2212 C CA . ARG A 1 287 ? -6.546 10.012 -5.799 1.00 94.81 287 ARG A CA 1
ATOM 2213 C C . ARG A 1 287 ? -6.822 8.807 -6.689 1.00 94.81 287 ARG A C 1
ATOM 2215 O O . ARG A 1 287 ? -7.522 7.869 -6.312 1.00 94.81 287 ARG A O 1
ATOM 2222 N N . THR A 1 288 ? -6.182 8.835 -7.852 1.00 95.62 288 THR A N 1
ATOM 2223 C CA . THR A 1 288 ? -6.202 7.776 -8.862 1.00 95.62 288 THR A CA 1
ATOM 2224 C C . THR A 1 288 ? -4.780 7.452 -9.308 1.00 95.62 288 THR A C 1
ATOM 2226 O O . THR A 1 288 ? -3.831 8.189 -9.031 1.00 95.62 288 THR A O 1
ATOM 2229 N N . ALA A 1 289 ? -4.631 6.339 -10.010 1.00 96.38 289 ALA A N 1
ATOM 2230 C CA . ALA A 1 289 ? -3.418 5.969 -10.715 1.00 96.38 289 ALA A CA 1
ATOM 2231 C C . ALA A 1 289 ? -3.453 6.385 -12.190 1.00 96.38 289 ALA A C 1
ATOM 2233 O O . ALA A 1 289 ? -4.514 6.688 -12.742 1.00 96.38 289 ALA A O 1
ATOM 2234 N N . LEU A 1 290 ? -2.283 6.337 -12.834 1.00 94.81 290 LEU A N 1
ATOM 2235 C CA . LEU A 1 290 ? -2.156 6.450 -14.293 1.00 94.81 290 LEU A CA 1
ATOM 2236 C C . LEU A 1 290 ? -2.865 5.302 -15.034 1.00 94.81 290 LEU A C 1
ATOM 2238 O O . LEU A 1 290 ? -3.332 5.491 -16.155 1.00 94.81 290 LEU A O 1
ATOM 2242 N N . THR A 1 291 ? -2.978 4.129 -14.402 1.00 93.94 291 THR A N 1
ATOM 2243 C CA . THR A 1 291 ? -3.819 3.017 -14.858 1.00 93.94 291 THR A CA 1
ATOM 2244 C C . THR A 1 291 ? -4.738 2.551 -13.738 1.00 93.94 291 THR A C 1
ATOM 2246 O O . THR A 1 291 ? -4.315 2.403 -12.598 1.00 93.94 291 THR A O 1
ATOM 2249 N N . VAL A 1 292 ? -6.000 2.289 -14.067 1.00 95.44 292 VAL A N 1
ATOM 2250 C CA . VAL A 1 292 ? -6.989 1.723 -13.133 1.00 95.44 292 VAL A CA 1
ATOM 2251 C C . VAL A 1 292 ? -7.333 0.268 -13.453 1.00 95.44 292 VAL A C 1
ATOM 2253 O O . VAL A 1 292 ? -8.095 -0.353 -12.720 1.00 95.44 292 VAL A O 1
ATOM 2256 N N . ASP A 1 293 ? -6.768 -0.276 -14.533 1.00 95.50 293 ASP A N 1
ATOM 2257 C CA . ASP A 1 293 ? -6.915 -1.675 -14.924 1.00 95.50 293 ASP A CA 1
ATOM 2258 C C . ASP A 1 293 ? -5.682 -2.471 -14.450 1.00 95.50 293 ASP A C 1
ATOM 2260 O O . ASP A 1 293 ? -4.579 -2.232 -14.961 1.00 95.50 293 ASP A O 1
ATOM 2264 N N . PRO A 1 294 ? -5.841 -3.424 -13.506 1.00 95.25 294 PRO A N 1
ATOM 2265 C CA . PRO A 1 294 ? -4.745 -4.269 -13.025 1.00 95.25 294 PRO A CA 1
ATOM 2266 C C . PRO A 1 294 ? -4.070 -5.097 -14.125 1.00 95.25 294 PRO A C 1
ATOM 2268 O O . PRO A 1 294 ? -2.920 -5.514 -13.970 1.00 95.25 294 PRO A O 1
ATOM 2271 N N . LEU A 1 295 ? -4.764 -5.327 -15.244 1.00 93.44 295 LEU A N 1
ATOM 2272 C CA . LEU A 1 295 ? -4.290 -6.121 -16.374 1.00 93.44 295 LEU A CA 1
ATOM 2273 C C . LEU A 1 295 ? -3.760 -5.265 -17.529 1.00 93.44 295 LEU A C 1
ATOM 2275 O O . LEU A 1 295 ? -3.319 -5.833 -18.533 1.00 93.44 295 LEU A O 1
ATOM 2279 N N . ALA A 1 296 ? -3.729 -3.933 -17.398 1.00 89.00 296 ALA A N 1
ATOM 2280 C CA . ALA A 1 296 ? -3.311 -3.026 -18.470 1.00 89.00 296 ALA A CA 1
ATOM 2281 C C . ALA A 1 296 ? -1.946 -3.404 -19.072 1.00 89.00 296 ALA A C 1
ATOM 2283 O O . ALA A 1 296 ? -1.796 -3.441 -20.293 1.00 89.00 296 ALA A O 1
ATOM 2284 N N . LEU A 1 297 ? -0.966 -3.775 -18.241 1.00 81.19 297 LEU A N 1
ATOM 2285 C CA . LEU A 1 297 ? 0.366 -4.191 -18.705 1.00 81.19 297 LEU A CA 1
ATOM 2286 C C . LEU A 1 297 ? 0.336 -5.445 -19.577 1.00 81.19 297 LEU A C 1
ATOM 2288 O O . LEU A 1 297 ? 1.014 -5.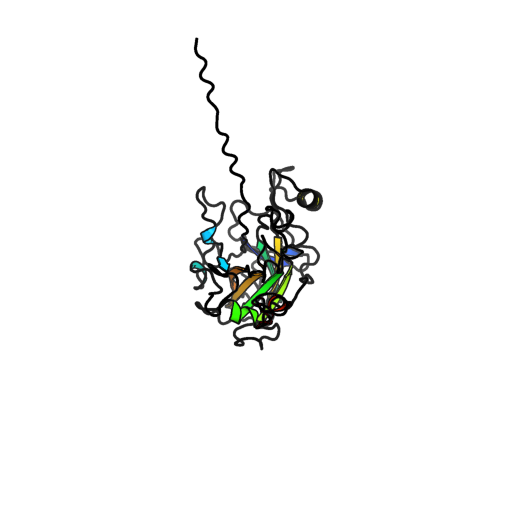499 -20.598 1.00 81.19 297 LEU A O 1
ATOM 2292 N N . SER A 1 298 ? -0.491 -6.432 -19.220 1.00 74.69 298 SER A N 1
ATOM 2293 C CA . SER A 1 298 ? -0.633 -7.669 -20.002 1.00 74.69 298 SER A CA 1
ATOM 2294 C C . SER A 1 298 ? -1.191 -7.417 -21.409 1.00 74.69 298 SER A C 1
ATOM 2296 O O . SER A 1 298 ? -1.013 -8.233 -22.314 1.00 74.69 298 SER A O 1
ATOM 2298 N N . SER A 1 299 ? -1.843 -6.267 -21.607 1.00 73.12 299 SER A N 1
ATOM 2299 C CA . SER A 1 299 ? -2.362 -5.827 -22.901 1.00 73.12 299 SER A CA 1
ATOM 2300 C C . SER A 1 299 ? -1.354 -5.014 -23.727 1.00 73.12 299 SER A C 1
ATOM 2302 O O . SER A 1 299 ? -1.570 -4.814 -24.926 1.00 73.12 299 SER A O 1
ATOM 2304 N N . GLN A 1 300 ? -0.240 -4.572 -23.130 1.00 78.38 300 GLN A N 1
ATOM 2305 C CA . GLN A 1 300 ? 0.760 -3.747 -23.803 1.00 78.38 300 GLN A CA 1
ATOM 2306 C C . GLN A 1 300 ? 1.523 -4.553 -24.867 1.00 78.38 300 GLN A C 1
ATOM 2308 O O . GLN A 1 300 ? 1.983 -5.673 -24.640 1.00 78.38 300 GLN A O 1
ATOM 2313 N N . ALA A 1 301 ? 1.684 -3.968 -26.057 1.00 74.94 301 ALA A N 1
ATOM 2314 C CA . ALA A 1 301 ? 2.403 -4.608 -27.154 1.00 74.94 301 ALA A CA 1
ATOM 2315 C C . ALA A 1 301 ? 3.853 -4.945 -26.754 1.00 74.94 301 ALA A C 1
ATOM 2317 O O . ALA A 1 301 ? 4.594 -4.081 -26.293 1.00 74.94 301 ALA A O 1
ATOM 2318 N N . GLY A 1 302 ? 4.250 -6.205 -26.953 1.00 75.06 302 GLY A N 1
ATOM 2319 C CA . GLY A 1 302 ? 5.593 -6.704 -26.639 1.00 75.06 302 GLY A CA 1
ATOM 2320 C C . GLY A 1 302 ? 5.804 -7.144 -25.186 1.00 75.06 302 GLY A C 1
ATOM 2321 O O . GLY A 1 302 ? 6.779 -7.838 -24.920 1.00 75.06 302 GLY A O 1
ATOM 2322 N N . PHE A 1 303 ? 4.894 -6.822 -24.259 1.00 84.38 303 PHE A N 1
ATOM 2323 C CA . PHE A 1 303 ? 4.991 -7.297 -22.878 1.00 84.38 303 PHE A CA 1
ATOM 2324 C C . PHE A 1 303 ? 4.600 -8.779 -22.792 1.00 84.38 303 PHE A C 1
ATOM 2326 O O . PHE A 1 303 ? 3.545 -9.175 -23.289 1.00 84.38 303 PHE A O 1
ATOM 2333 N N . GLY A 1 304 ? 5.462 -9.621 -22.216 1.00 78.69 304 GLY A N 1
ATOM 2334 C CA . GLY A 1 304 ? 5.193 -11.054 -22.023 1.00 78.69 304 GLY A CA 1
ATOM 2335 C C . GLY A 1 304 ? 5.095 -11.898 -23.299 1.00 78.69 304 GLY A C 1
ATOM 2336 O O . GLY A 1 304 ? 4.865 -13.105 -23.218 1.00 78.69 304 GLY A O 1
ATOM 2337 N N . ARG A 1 305 ? 5.271 -11.303 -24.487 1.00 71.56 305 ARG A N 1
ATOM 2338 C CA . ARG A 1 305 ? 5.232 -12.021 -25.767 1.00 71.56 305 ARG A CA 1
ATOM 2339 C C . ARG A 1 305 ? 6.643 -12.446 -26.163 1.00 71.56 305 ARG A C 1
ATOM 2341 O O . ARG A 1 305 ? 7.501 -11.576 -26.254 1.00 71.56 305 ARG A O 1
ATOM 2348 N N . PRO A 1 306 ? 6.897 -13.733 -26.455 1.00 57.06 306 PRO A N 1
ATOM 2349 C CA . PRO A 1 306 ? 8.146 -14.142 -27.085 1.00 57.06 306 PRO A CA 1
ATOM 2350 C C . PRO A 1 306 ? 8.348 -13.383 -28.399 1.00 57.06 306 PRO A C 1
ATOM 2352 O O . PRO A 1 306 ? 7.396 -13.188 -29.158 1.00 57.06 306 PRO A O 1
ATOM 2355 N N . THR A 1 307 ? 9.582 -12.980 -28.691 1.00 51.69 307 THR A N 1
ATOM 2356 C CA . THR A 1 307 ? 9.944 -12.421 -29.994 1.00 51.69 307 THR A CA 1
ATOM 2357 C C . THR A 1 307 ? 9.691 -13.498 -31.049 1.00 51.69 307 THR A C 1
ATOM 2359 O O . THR A 1 307 ? 10.333 -14.551 -31.024 1.00 51.69 307 THR A O 1
ATOM 2362 N N . GLU A 1 308 ? 8.750 -13.270 -31.971 1.00 45.66 308 GLU A N 1
ATOM 2363 C CA . GLU A 1 308 ? 8.662 -14.085 -33.182 1.00 45.66 308 GLU A CA 1
ATOM 2364 C C . GLU A 1 308 ? 9.991 -13.917 -33.916 1.00 45.66 308 GLU A C 1
ATOM 2366 O O . GLU A 1 308 ? 10.288 -12.866 -34.485 1.00 45.66 308 GLU A O 1
ATOM 2371 N N . THR A 1 309 ? 10.839 -14.938 -33.845 1.00 39.94 309 THR A N 1
ATOM 2372 C CA . THR A 1 309 ? 12.035 -15.007 -34.671 1.00 39.94 309 THR A CA 1
ATOM 2373 C C . THR A 1 309 ? 11.550 -15.111 -36.107 1.00 39.94 309 THR A C 1
ATOM 2375 O O . THR A 1 309 ? 11.141 -16.175 -36.572 1.00 39.94 309 THR A O 1
ATOM 2378 N N . THR A 1 310 ? 11.583 -13.990 -36.826 1.00 40.06 310 THR A N 1
ATOM 2379 C CA . THR A 1 310 ? 11.534 -13.961 -38.284 1.00 40.06 310 THR A CA 1
ATOM 2380 C C . THR A 1 310 ? 12.774 -14.682 -38.797 1.00 40.06 310 THR A C 1
ATOM 2382 O O . THR A 1 310 ? 13.784 -14.088 -39.162 1.00 40.06 310 THR A O 1
ATOM 2385 N N . SER A 1 311 ? 12.705 -16.011 -38.815 1.00 40.03 311 SER A N 1
ATOM 2386 C CA . SER A 1 311 ? 13.532 -16.815 -39.694 1.00 40.03 311 SER A CA 1
ATOM 2387 C C . SER A 1 311 ? 13.074 -16.500 -41.115 1.00 40.03 311 SER A C 1
ATOM 2389 O O . SER A 1 311 ? 12.124 -17.074 -41.642 1.00 40.03 311 SER A O 1
ATOM 2391 N N . GLN A 1 312 ? 13.722 -15.513 -41.739 1.00 39.31 312 GLN A N 1
ATOM 2392 C CA . GLN A 1 312 ? 13.716 -15.445 -43.193 1.00 39.31 312 GLN A CA 1
ATOM 2393 C C . GLN A 1 312 ? 14.207 -16.807 -43.706 1.00 39.31 312 GLN A C 1
ATOM 2395 O O . GLN A 1 312 ? 15.260 -17.272 -43.260 1.00 39.31 312 GLN A O 1
ATOM 2400 N N . PRO A 1 313 ? 13.485 -17.464 -44.628 1.00 39.97 313 PRO A N 1
ATOM 2401 C CA . PRO A 1 313 ? 14.029 -18.630 -45.289 1.00 39.97 313 PRO A CA 1
ATOM 2402 C C . PRO A 1 313 ? 15.216 -18.157 -46.124 1.00 39.97 313 PRO A C 1
ATOM 2404 O O . PRO A 1 313 ? 15.046 -17.418 -47.095 1.00 39.97 313 PRO A O 1
ATOM 2407 N N . SER A 1 314 ? 16.421 -18.568 -45.733 1.00 38.88 314 SER A N 1
ATOM 2408 C CA . SER A 1 314 ? 17.603 -18.465 -46.579 1.00 38.88 314 SER A CA 1
ATOM 2409 C C . SER A 1 314 ? 17.284 -19.139 -47.908 1.00 38.88 314 SER A C 1
ATOM 2411 O O . SER A 1 314 ? 17.099 -20.356 -47.972 1.00 38.88 314 SER A O 1
ATOM 2413 N N . ALA A 1 315 ? 17.173 -18.337 -48.963 1.00 39.94 315 ALA A N 1
ATOM 2414 C CA . ALA A 1 315 ? 17.061 -18.832 -50.319 1.00 39.94 315 ALA A CA 1
ATOM 2415 C C . ALA A 1 315 ? 18.339 -19.616 -50.639 1.00 39.94 315 ALA A C 1
ATOM 2417 O O . ALA A 1 315 ? 19.403 -19.041 -50.862 1.00 39.94 315 ALA A O 1
ATOM 2418 N N . PHE A 1 316 ? 18.234 -20.942 -50.628 1.00 37.22 316 PHE A N 1
ATOM 2419 C CA . PHE A 1 316 ? 19.221 -21.811 -51.244 1.00 37.22 316 PHE A CA 1
ATOM 2420 C C . PHE A 1 316 ? 19.177 -21.570 -52.755 1.00 37.22 316 PHE A C 1
ATOM 2422 O O . PHE A 1 316 ? 18.299 -22.076 -53.451 1.00 37.22 316 PHE A O 1
ATOM 2429 N N . THR A 1 317 ? 20.126 -20.795 -53.271 1.00 45.72 317 THR A N 1
ATOM 2430 C CA . THR A 1 317 ? 20.537 -20.910 -54.671 1.00 45.72 317 THR A CA 1
ATOM 2431 C C . THR A 1 317 ? 21.388 -22.167 -54.795 1.00 45.72 317 THR A C 1
ATOM 2433 O O . THR A 1 317 ? 22.473 -22.237 -54.218 1.00 45.72 317 THR A O 1
ATOM 2436 N N . ASN A 1 318 ? 20.867 -23.163 -55.506 1.00 37.16 318 ASN A N 1
ATOM 2437 C CA . ASN A 1 318 ? 21.625 -24.328 -55.961 1.00 37.16 318 ASN A CA 1
ATOM 2438 C C . ASN A 1 318 ? 22.175 -24.068 -57.383 1.00 37.16 318 ASN A C 1
ATOM 2440 O O . ASN A 1 318 ? 21.648 -23.179 -58.055 1.00 37.16 318 ASN A O 1
ATOM 2444 N N . PRO A 1 319 ? 23.246 -24.782 -57.780 1.00 51.56 319 PRO A N 1
ATOM 2445 C CA . PRO A 1 319 ? 24.271 -24.329 -58.730 1.00 51.56 319 PRO A CA 1
ATOM 2446 C C . PRO A 1 319 ? 23.821 -24.186 -60.185 1.00 51.56 319 PRO A C 1
ATOM 2448 O O . PRO A 1 319 ? 22.904 -24.924 -60.610 1.00 51.56 319 PRO A O 1
#

InterPro domains:
  IPR055915 Domain of unknown function DUF7492 [PF24320] (17-261)

Radius of gyration: 22.32 Å; chains: 1; bounding box: 86×46×81 Å

pLDDT: mean 86.48, std 17.25, range [33.97, 98.94]

Foldseek 3Di:
DDDDPDDDPPPPPPPPLPDWKAQAWKFWADPQQFTFFAIADFQQDDFQPPDPDDDPLSGWDKPPPPDQEHDPQAAQARLRRLDRHHDDQHHAAEDAAQIKMKRWMACSQLAQHPCSVPVPPQKDPLSAKKWKKKALDRGSRHHPVQRLQADQVLPGRPSRTHTFAIFRQRPQQWADDDPPGHPSRVVNCVVDPQADPPDPPHGDTAIGIAMGTHHNPDDAQGKMKMKIKGWTWGPADDPVDHNLTGTIIIITIGIHHHHNDGPRVDYGDARPRHRRDGGDDPCRPPGHYPDPRSCVQVVDPSHPDPPPPPPDPDPDDDD

Organism: Stemphylium lycopersici (NCBI:txid183478)